Protein AF-A0AA39C7Q4-F1 (afdb_monomer_lite)

Structure (mmCIF, N/CA/C/O backbone):
data_AF-A0AA39C7Q4-F1
#
_entry.id   AF-A0AA39C7Q4-F1
#
loop_
_atom_site.group_PDB
_atom_site.id
_atom_site.type_symbol
_atom_site.label_atom_id
_atom_site.label_alt_id
_atom_site.label_comp_id
_atom_site.label_asym_id
_atom_site.label_entity_id
_atom_site.label_seq_id
_atom_site.pdbx_PDB_ins_code
_atom_site.Cartn_x
_atom_site.Cartn_y
_atom_site.Cartn_z
_atom_site.occupancy
_atom_site.B_iso_or_equiv
_atom_site.auth_seq_id
_atom_site.auth_comp_id
_atom_site.auth_asym_id
_atom_site.auth_atom_id
_atom_site.pdbx_PDB_model_num
ATOM 1 N N . MET A 1 1 ? 38.745 -24.225 -72.245 1.00 50.25 1 MET A N 1
ATOM 2 C CA . MET A 1 1 ? 39.806 -23.521 -71.487 1.00 50.25 1 MET A CA 1
ATOM 3 C C . MET A 1 1 ? 39.262 -23.069 -70.136 1.00 50.25 1 MET A C 1
ATOM 5 O O . MET A 1 1 ? 38.230 -22.407 -70.102 1.00 50.25 1 MET A O 1
ATOM 9 N N . ALA A 1 2 ? 39.894 -23.456 -69.025 1.00 52.62 2 ALA A N 1
ATOM 10 C CA . ALA A 1 2 ? 39.454 -23.055 -67.688 1.00 52.62 2 ALA A CA 1
ATOM 11 C C . ALA A 1 2 ? 39.755 -21.562 -67.454 1.00 52.62 2 ALA A C 1
ATOM 13 O O . ALA A 1 2 ? 40.906 -21.141 -67.541 1.00 52.62 2 ALA A O 1
ATOM 14 N N . LYS A 1 3 ? 38.722 -20.755 -67.169 1.00 58.75 3 LYS A N 1
ATOM 15 C CA . LYS A 1 3 ? 38.875 -19.323 -66.862 1.00 58.75 3 LYS A CA 1
ATOM 16 C C . LYS A 1 3 ? 39.729 -19.159 -65.600 1.00 58.75 3 LYS A C 1
ATOM 18 O O . LYS A 1 3 ? 39.302 -19.524 -64.503 1.00 58.75 3 LYS A O 1
ATOM 23 N N . THR A 1 4 ? 40.922 -18.594 -65.747 1.00 59.88 4 THR A N 1
ATOM 24 C CA . THR A 1 4 ? 41.801 -18.225 -64.635 1.00 59.88 4 THR A CA 1
ATOM 25 C C . THR A 1 4 ? 41.112 -17.155 -63.781 1.00 59.88 4 THR A C 1
ATOM 27 O O . THR A 1 4 ? 40.802 -16.055 -64.238 1.00 59.88 4 THR A O 1
ATOM 30 N N . LYS A 1 5 ? 40.796 -17.483 -62.521 1.00 66.25 5 LYS A N 1
ATOM 31 C CA . LYS A 1 5 ? 40.152 -16.538 -61.594 1.00 66.25 5 LYS A CA 1
ATOM 32 C C . LYS A 1 5 ? 41.119 -15.387 -61.289 1.00 66.25 5 LYS A C 1
ATOM 34 O O . LYS A 1 5 ? 42.210 -15.632 -60.774 1.00 66.25 5 LYS A O 1
ATOM 39 N N . LYS A 1 6 ? 40.705 -14.138 -61.551 1.00 70.69 6 LYS A N 1
ATOM 40 C CA . LYS A 1 6 ? 41.432 -12.933 -61.107 1.00 70.69 6 LYS A CA 1
ATOM 41 C C . LYS A 1 6 ? 41.674 -13.011 -59.594 1.00 70.69 6 LYS A C 1
ATOM 43 O O . LYS A 1 6 ? 40.743 -13.258 -58.824 1.00 70.69 6 LYS A O 1
ATOM 48 N N . LYS A 1 7 ? 42.926 -12.814 -59.164 1.00 72.88 7 LYS A N 1
ATOM 49 C CA . LYS A 1 7 ? 43.284 -12.749 -57.740 1.00 72.88 7 LYS A CA 1
ATOM 50 C C . LYS A 1 7 ? 42.641 -11.494 -57.141 1.00 72.88 7 LYS A C 1
ATOM 52 O O . LYS A 1 7 ? 43.017 -10.388 -57.501 1.00 72.88 7 LYS A O 1
ATOM 57 N N . GLN A 1 8 ? 41.667 -11.680 -56.250 1.00 71.25 8 GLN A N 1
ATOM 58 C CA . GLN A 1 8 ? 41.000 -10.576 -55.553 1.00 71.25 8 GLN A CA 1
ATOM 59 C C . GLN A 1 8 ? 41.987 -9.816 -54.672 1.00 71.25 8 GLN A C 1
ATOM 61 O O . GLN A 1 8 ? 42.780 -10.442 -53.944 1.00 71.25 8 GLN A O 1
ATOM 66 N N . THR A 1 9 ? 41.873 -8.490 -54.681 1.00 81.81 9 THR A N 1
ATOM 67 C CA . THR A 1 9 ? 42.642 -7.623 -53.788 1.00 81.81 9 THR A CA 1
ATOM 68 C C . THR A 1 9 ? 42.274 -7.910 -52.326 1.00 81.81 9 THR A C 1
ATOM 70 O O . T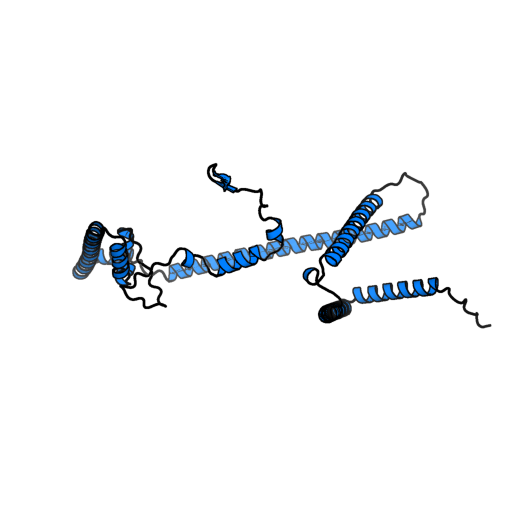HR A 1 9 ? 41.245 -8.523 -52.007 1.00 81.81 9 THR A O 1
ATOM 73 N N . ARG A 1 10 ? 43.154 -7.533 -51.392 1.00 81.50 10 ARG A N 1
ATOM 74 C CA . ARG A 1 10 ? 42.936 -7.773 -49.955 1.00 81.50 10 ARG A CA 1
ATOM 75 C C . ARG A 1 10 ? 41.651 -7.096 -49.467 1.00 81.50 10 ARG A C 1
ATOM 77 O O . ARG A 1 10 ? 40.926 -7.692 -48.671 1.00 81.50 10 ARG A O 1
ATOM 84 N N . GLU A 1 11 ? 41.373 -5.893 -49.961 1.00 83.62 11 GLU A N 1
ATOM 85 C CA . GLU A 1 11 ? 40.210 -5.089 -49.581 1.00 83.62 11 GLU A CA 1
ATOM 86 C C . GLU A 1 11 ? 38.899 -5.672 -50.104 1.00 83.62 11 GLU A C 1
ATOM 88 O O . GLU A 1 11 ? 37.974 -5.864 -49.318 1.00 83.62 11 GLU A O 1
ATOM 93 N N . GLU A 1 12 ? 38.842 -6.089 -51.371 1.00 82.38 12 GLU A N 1
ATOM 94 C CA . GLU A 1 12 ? 37.665 -6.760 -51.946 1.00 82.38 12 GLU A CA 1
ATOM 95 C C . GLU A 1 12 ? 37.312 -8.046 -51.191 1.00 82.38 12 GLU A C 1
ATOM 97 O O . GLU A 1 12 ? 36.147 -8.352 -50.928 1.00 82.38 12 GLU A O 1
ATOM 102 N N . ARG A 1 13 ? 38.333 -8.807 -50.785 1.00 82.00 13 ARG A N 1
ATOM 103 C CA . ARG A 1 13 ? 38.146 -10.029 -49.996 1.00 82.00 13 ARG A CA 1
ATOM 104 C C . ARG A 1 13 ? 37.617 -9.730 -48.592 1.00 82.00 13 ARG A C 1
ATOM 106 O O . ARG A 1 13 ? 36.826 -10.508 -48.056 1.00 82.00 13 ARG A O 1
ATOM 113 N N . LEU A 1 14 ? 38.066 -8.628 -47.990 1.00 81.25 14 LEU A N 1
ATOM 114 C CA . LEU A 1 14 ? 37.592 -8.141 -46.694 1.00 81.25 14 LEU A CA 1
ATOM 115 C C . LEU A 1 14 ? 36.151 -7.626 -46.777 1.00 81.25 14 LEU A C 1
ATOM 117 O O . LEU A 1 14 ? 35.368 -7.921 -45.876 1.00 81.25 14 LEU A O 1
ATOM 121 N N . GLU A 1 15 ? 35.787 -6.905 -47.838 1.00 81.94 15 GLU A N 1
ATOM 122 C CA . GLU A 1 15 ? 34.419 -6.417 -48.048 1.00 81.94 15 GLU A CA 1
ATOM 123 C C . GLU A 1 15 ? 33.451 -7.584 -48.244 1.00 81.94 15 GLU A C 1
ATOM 125 O O . GLU A 1 15 ? 32.467 -7.700 -47.516 1.00 81.94 15 GLU A O 1
ATOM 130 N N . LYS A 1 16 ? 33.810 -8.551 -49.096 1.00 81.81 16 LYS A N 1
ATOM 131 C CA . LYS A 1 16 ? 33.002 -9.758 -49.315 1.00 81.81 16 LYS A CA 1
ATOM 132 C C . LYS A 1 16 ? 32.790 -10.569 -48.031 1.00 81.81 16 LYS A C 1
ATOM 134 O O . LYS A 1 16 ? 31.711 -11.119 -47.810 1.00 81.81 16 LYS A O 1
ATOM 139 N N . LYS A 1 17 ? 33.800 -10.633 -47.150 1.00 86.25 17 LYS A N 1
ATOM 140 C CA . LYS A 1 17 ? 33.652 -11.233 -45.811 1.00 86.25 17 LYS A CA 1
ATOM 141 C C . LYS A 1 17 ? 32.688 -10.436 -44.928 1.00 86.25 17 LYS A C 1
ATOM 143 O O . LYS A 1 17 ? 31.839 -11.051 -44.285 1.00 86.25 17 LYS A O 1
ATOM 148 N N . ARG A 1 18 ? 32.790 -9.101 -44.911 1.00 87.06 18 ARG A N 1
ATOM 149 C CA . ARG A 1 18 ? 31.893 -8.220 -44.141 1.00 87.06 18 ARG A CA 1
ATOM 150 C C . ARG A 1 18 ? 30.443 -8.349 -44.604 1.00 87.06 18 ARG A C 1
ATOM 152 O O . ARG A 1 18 ? 29.551 -8.461 -43.769 1.00 87.06 18 ARG A O 1
ATOM 159 N N . GLU A 1 19 ? 30.196 -8.384 -45.907 1.00 84.00 19 GLU A N 1
ATOM 160 C CA . GLU A 1 19 ? 28.855 -8.562 -46.476 1.00 84.00 19 GLU A CA 1
ATOM 161 C C . GLU A 1 19 ? 28.256 -9.931 -46.136 1.00 84.00 19 GLU A C 1
ATOM 163 O O . GLU A 1 19 ? 27.124 -10.011 -45.651 1.00 84.00 19 GLU A O 1
ATOM 168 N N . ALA A 1 20 ? 29.031 -11.008 -46.301 1.00 83.94 20 ALA A N 1
ATOM 169 C CA . ALA A 1 20 ? 28.600 -12.356 -45.933 1.00 83.94 20 ALA A CA 1
ATOM 170 C C . ALA A 1 20 ? 28.272 -12.470 -44.432 1.00 83.94 20 ALA A C 1
ATOM 172 O O . ALA A 1 20 ? 27.304 -13.134 -44.045 1.00 83.94 20 ALA A O 1
ATOM 173 N N . GLU A 1 21 ? 29.046 -11.793 -43.580 1.00 83.56 21 GLU A N 1
ATOM 174 C CA . GLU A 1 21 ? 28.794 -11.718 -42.143 1.00 83.56 21 GLU A CA 1
ATOM 175 C C . GLU A 1 21 ? 27.516 -10.926 -41.824 1.00 83.56 21 GLU A C 1
ATOM 177 O O . GLU A 1 21 ? 26.688 -11.414 -41.050 1.00 83.56 21 GLU A O 1
ATOM 182 N N . ARG A 1 22 ? 27.281 -9.772 -42.470 1.00 85.94 22 ARG A N 1
ATOM 183 C CA . ARG A 1 22 ? 26.024 -9.007 -42.327 1.00 85.94 22 ARG A CA 1
ATOM 184 C C . ARG A 1 22 ? 24.805 -9.859 -42.689 1.00 85.94 22 ARG A C 1
ATOM 186 O O . ARG A 1 22 ? 23.861 -9.933 -41.904 1.00 85.94 22 ARG A O 1
ATOM 193 N N . LEU A 1 23 ? 24.857 -10.570 -43.817 1.00 85.19 23 LEU A N 1
ATOM 194 C CA . LEU A 1 23 ? 23.799 -11.488 -44.263 1.00 85.19 23 LEU A CA 1
ATOM 195 C C . LEU A 1 23 ? 23.584 -12.653 -43.285 1.00 85.19 23 LEU A C 1
ATOM 197 O O . LEU A 1 23 ? 22.453 -13.078 -43.042 1.00 85.19 23 LEU A O 1
ATOM 201 N N . ARG A 1 24 ? 24.656 -13.191 -42.691 1.00 89.44 24 ARG A N 1
ATOM 202 C CA . ARG A 1 24 ? 24.562 -14.221 -41.644 1.00 89.44 24 ARG A CA 1
ATOM 203 C C . ARG A 1 24 ? 23.853 -13.688 -40.396 1.00 89.44 24 ARG A C 1
ATOM 205 O O . ARG A 1 24 ? 22.953 -14.356 -39.891 1.00 89.44 24 ARG A O 1
ATOM 212 N N . TYR A 1 25 ? 24.221 -12.501 -39.916 1.00 79.38 25 TYR A N 1
ATOM 213 C CA . TYR A 1 25 ? 23.571 -11.877 -38.759 1.00 79.38 25 TYR A CA 1
ATOM 214 C C . TYR A 1 25 ? 22.105 -11.533 -39.027 1.00 79.38 25 TYR A C 1
ATOM 216 O O . TYR A 1 25 ? 21.264 -11.745 -38.155 1.00 79.38 25 TYR A O 1
ATOM 224 N N . GLN A 1 26 ? 21.776 -11.066 -40.233 1.00 84.56 26 GLN A N 1
ATOM 225 C CA . GLN A 1 26 ? 20.395 -10.794 -40.628 1.00 84.56 26 GLN A CA 1
ATOM 226 C C . GLN A 1 26 ? 19.541 -12.069 -40.582 1.00 84.56 26 GLN A C 1
ATOM 228 O O . GLN A 1 26 ? 18.477 -12.058 -39.969 1.00 84.56 26 GLN A O 1
ATOM 233 N N . ARG A 1 27 ? 20.050 -13.192 -41.115 1.00 86.94 27 ARG A N 1
ATOM 234 C CA . ARG A 1 27 ? 19.382 -14.504 -41.034 1.00 86.94 27 ARG A CA 1
ATOM 235 C C . ARG A 1 27 ? 19.138 -14.958 -39.592 1.00 86.94 27 ARG A C 1
ATOM 237 O O . ARG A 1 27 ? 18.055 -15.442 -39.288 1.00 86.94 27 ARG A O 1
ATOM 244 N N . ILE A 1 28 ? 20.112 -14.769 -38.699 1.00 83.62 28 ILE A N 1
ATOM 245 C CA . ILE A 1 28 ? 19.969 -15.107 -37.271 1.00 83.62 28 ILE A CA 1
ATOM 246 C C . ILE A 1 28 ? 18.945 -14.196 -36.582 1.00 83.62 28 ILE A C 1
ATOM 248 O O . ILE A 1 28 ? 18.185 -14.661 -35.744 1.00 83.62 28 ILE A O 1
ATOM 252 N N . LYS A 1 29 ? 18.895 -12.907 -36.935 1.00 81.81 29 LYS A N 1
ATOM 253 C CA . LYS A 1 29 ? 17.969 -11.935 -36.336 1.00 81.81 29 LYS A CA 1
ATOM 254 C C . LYS A 1 29 ? 16.508 -12.182 -36.732 1.00 81.81 29 LYS A C 1
ATOM 256 O O . LYS A 1 29 ? 15.619 -11.874 -35.941 1.00 81.81 29 LYS A O 1
ATOM 261 N N . CYS A 1 30 ? 16.274 -12.708 -37.934 1.00 84.62 30 CYS A N 1
ATOM 262 C CA . CYS A 1 30 ? 14.944 -13.063 -38.432 1.00 84.62 30 CYS A CA 1
ATOM 263 C C . CYS A 1 30 ? 14.371 -14.339 -37.785 1.00 84.62 30 CYS A C 1
ATOM 265 O O . CYS A 1 30 ? 13.154 -14.487 -37.746 1.00 84.62 30 CYS A O 1
ATOM 267 N N . ASP A 1 31 ? 15.220 -15.228 -37.259 1.00 88.75 31 ASP A N 1
ATOM 268 C CA . ASP A 1 31 ? 14.821 -16.459 -36.567 1.00 88.75 31 ASP A CA 1
ATOM 269 C C . ASP A 1 31 ? 14.777 -16.218 -35.038 1.00 88.75 31 ASP A C 1
ATOM 271 O O . ASP A 1 31 ? 15.827 -16.005 -34.418 1.00 88.75 31 ASP A O 1
ATOM 275 N N . PRO A 1 32 ? 13.589 -16.214 -34.399 1.00 85.62 32 PRO A N 1
ATOM 276 C CA . PRO A 1 32 ? 13.453 -15.837 -32.993 1.00 85.62 32 PRO A CA 1
ATOM 277 C C . PRO A 1 32 ? 14.235 -16.756 -32.043 1.00 85.62 32 PRO A C 1
ATOM 279 O O . PRO A 1 32 ? 14.853 -16.250 -31.106 1.00 85.62 32 PRO A O 1
ATOM 282 N N . GLY A 1 33 ? 14.294 -18.065 -32.317 1.00 90.19 33 GLY A N 1
ATOM 283 C CA . GLY A 1 33 ? 15.004 -19.022 -31.462 1.00 90.19 33 GLY A CA 1
ATOM 284 C C . GLY A 1 33 ? 16.523 -18.859 -31.541 1.00 90.19 33 GLY A C 1
ATOM 285 O O . GLY A 1 33 ? 17.214 -18.810 -30.523 1.00 90.19 33 GLY A O 1
ATOM 286 N N . LYS A 1 34 ? 17.069 -18.687 -32.751 1.00 87.25 34 LYS A N 1
ATOM 287 C CA . LYS A 1 34 ? 18.518 -18.466 -32.929 1.00 87.25 34 LYS A CA 1
ATOM 288 C C . LYS A 1 34 ? 18.975 -17.109 -32.393 1.00 87.25 34 LYS A C 1
ATOM 290 O O . LYS A 1 34 ? 20.103 -16.991 -31.913 1.00 87.25 34 LYS A O 1
ATOM 295 N N . ASN A 1 35 ? 18.120 -16.091 -32.457 1.00 86.06 35 ASN A N 1
ATOM 296 C CA . ASN A 1 35 ? 18.393 -14.774 -31.888 1.00 86.06 35 ASN A CA 1
ATOM 297 C C . ASN A 1 35 ? 18.483 -14.823 -30.353 1.00 86.06 35 ASN A C 1
ATOM 299 O O . ASN A 1 35 ? 19.373 -14.211 -29.764 1.00 86.06 35 ASN A O 1
ATOM 303 N N . GLU A 1 36 ? 17.595 -15.573 -29.701 1.00 88.75 36 GLU A N 1
ATOM 304 C CA . GLU A 1 36 ? 17.621 -15.749 -28.246 1.00 88.75 36 GLU A CA 1
ATOM 305 C C . GLU A 1 36 ? 18.891 -16.476 -27.784 1.00 88.75 36 GLU A C 1
ATOM 307 O O . GLU A 1 36 ? 19.627 -15.949 -26.947 1.00 88.75 36 GLU A O 1
ATOM 312 N N . GLN A 1 37 ? 19.252 -17.579 -28.448 1.00 91.19 37 GLN A N 1
ATOM 313 C CA . GLN A 1 37 ? 20.508 -18.294 -28.188 1.00 91.19 37 GLN A CA 1
ATOM 314 C C . GLN A 1 37 ? 21.752 -17.413 -28.390 1.00 91.19 37 GLN A C 1
ATOM 316 O O . GLN A 1 37 ? 22.739 -17.533 -27.661 1.00 91.19 37 GLN A O 1
ATOM 321 N N . LEU A 1 38 ? 21.741 -16.521 -29.387 1.00 89.44 38 LEU A N 1
ATOM 322 C CA . LEU A 1 38 ? 22.836 -15.576 -29.608 1.00 89.44 38 LEU A CA 1
ATOM 323 C C . LEU A 1 38 ? 22.949 -14.579 -28.446 1.00 89.44 38 LEU A C 1
ATOM 325 O O . LEU A 1 38 ? 24.051 -14.357 -27.943 1.00 89.44 38 LEU A O 1
ATOM 329 N N . LYS A 1 39 ? 21.822 -14.023 -27.985 1.00 89.88 39 LYS A N 1
ATOM 330 C CA . LYS A 1 39 ? 21.790 -13.098 -26.842 1.00 89.88 39 LYS A CA 1
ATOM 331 C C . LYS A 1 39 ? 22.294 -13.757 -25.563 1.00 89.88 39 LYS A C 1
ATOM 333 O O . LYS A 1 39 ? 23.040 -13.130 -24.815 1.00 89.88 39 LYS A O 1
ATOM 338 N N . GLU A 1 40 ? 21.916 -15.005 -25.307 1.00 91.62 40 GLU A N 1
ATOM 339 C CA . GLU A 1 40 ? 22.404 -15.765 -24.151 1.00 91.62 40 GLU A CA 1
ATOM 340 C C . GLU A 1 40 ? 23.916 -15.994 -24.218 1.00 91.62 40 GLU A C 1
ATOM 342 O O . GLU A 1 40 ? 24.630 -15.716 -23.251 1.00 91.62 40 GLU A O 1
ATOM 347 N N . LYS A 1 41 ? 24.434 -16.403 -25.384 1.00 93.00 41 LYS A N 1
ATOM 348 C CA . LYS A 1 41 ? 25.880 -16.561 -25.604 1.00 93.00 41 LYS A CA 1
ATOM 349 C C . LYS A 1 41 ? 26.641 -15.251 -25.400 1.00 93.00 41 LYS A C 1
ATOM 351 O O . LYS A 1 41 ? 27.726 -15.257 -24.816 1.00 93.00 41 LYS A O 1
ATOM 356 N N . GLU A 1 42 ? 26.095 -14.126 -25.854 1.00 90.56 42 GLU A N 1
ATOM 357 C CA . GLU A 1 42 ? 26.702 -12.808 -25.651 1.00 90.56 42 GLU A CA 1
ATOM 358 C C . GLU A 1 42 ? 26.682 -12.370 -24.185 1.00 90.56 42 GLU A C 1
ATOM 360 O O . GLU A 1 42 ? 27.711 -11.902 -23.689 1.00 90.56 42 GLU A O 1
ATOM 365 N N . LYS A 1 43 ? 25.567 -12.580 -23.472 1.00 91.50 43 LYS A N 1
ATOM 366 C CA . LYS A 1 43 ? 25.474 -12.330 -22.024 1.00 91.50 43 LYS A CA 1
ATOM 367 C C . LYS A 1 43 ? 26.522 -13.135 -21.259 1.00 91.50 43 LYS A C 1
ATOM 369 O O . LYS A 1 43 ? 27.280 -12.558 -20.482 1.00 91.50 43 LYS A O 1
ATOM 374 N N . LEU A 1 44 ? 26.635 -14.433 -21.542 1.00 93.31 44 LEU A N 1
ATOM 375 C CA . LEU A 1 44 ? 27.614 -15.307 -20.896 1.00 93.31 44 LEU A CA 1
ATOM 376 C C . LEU A 1 44 ? 29.054 -14.873 -21.205 1.00 93.31 44 LEU A C 1
ATOM 378 O O . LEU A 1 44 ? 29.911 -14.846 -20.325 1.00 93.31 44 LEU A O 1
ATOM 382 N N . LYS A 1 45 ? 29.333 -14.466 -22.450 1.00 93.25 45 LYS A N 1
ATOM 383 C CA . LYS A 1 45 ? 30.644 -13.932 -22.847 1.00 93.25 45 LYS A CA 1
ATOM 384 C C . LYS A 1 45 ? 30.976 -12.625 -22.126 1.00 93.25 45 LYS A C 1
ATOM 386 O O . LYS A 1 45 ? 32.132 -12.419 -21.757 1.00 93.25 45 LYS A O 1
ATOM 391 N N . TYR A 1 46 ? 29.998 -11.738 -21.951 1.00 89.00 46 TYR A N 1
ATOM 392 C CA . TYR A 1 46 ? 30.165 -10.498 -21.194 1.00 89.00 46 TYR A CA 1
ATOM 393 C C . TYR A 1 46 ? 30.463 -10.791 -19.722 1.00 89.00 46 TYR A C 1
ATOM 395 O O . TYR A 1 46 ? 31.416 -10.242 -19.175 1.00 89.00 46 TYR A O 1
ATOM 403 N N . GLN A 1 47 ? 29.714 -11.713 -19.120 1.00 89.69 47 GLN A N 1
ATOM 404 C CA . GLN A 1 47 ? 29.896 -12.125 -17.733 1.00 89.69 47 GLN A CA 1
ATOM 405 C C . GLN A 1 47 ? 31.286 -12.728 -17.492 1.00 89.69 47 GLN A C 1
ATOM 407 O O . GLN A 1 47 ? 32.014 -12.217 -16.648 1.00 89.69 47 GLN A O 1
ATOM 412 N N . ARG A 1 48 ? 31.739 -13.654 -18.349 1.00 93.06 48 ARG A N 1
ATOM 413 C CA . ARG A 1 48 ? 33.116 -14.185 -18.308 1.00 93.06 48 ARG A CA 1
ATOM 414 C C . ARG A 1 48 ? 34.183 -13.096 -18.431 1.00 93.06 48 ARG A C 1
ATOM 416 O O . ARG A 1 48 ? 35.226 -13.166 -17.798 1.00 93.06 48 ARG A O 1
ATOM 423 N N . LYS A 1 49 ? 33.968 -12.073 -19.268 1.00 90.06 49 LYS A N 1
ATOM 424 C CA . LYS A 1 49 ? 34.923 -10.955 -19.403 1.00 90.06 49 LYS A CA 1
ATOM 425 C C . LYS A 1 49 ? 34.953 -10.051 -18.171 1.0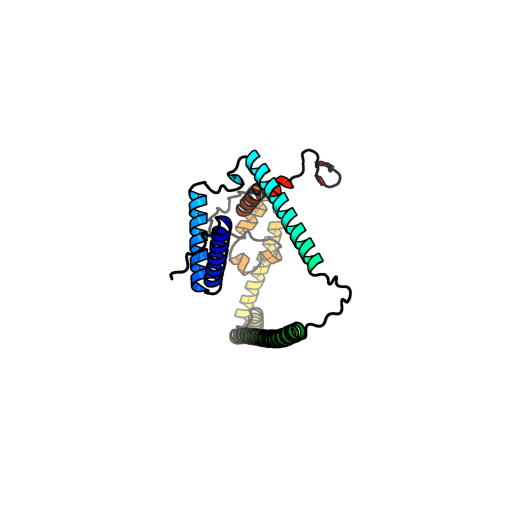0 90.06 49 LYS A C 1
ATOM 427 O O . LYS A 1 49 ? 36.007 -9.480 -17.896 1.00 90.06 49 LYS A O 1
ATOM 432 N N . LYS A 1 50 ? 33.816 -9.901 -17.490 1.00 88.44 50 LYS A N 1
ATOM 433 C CA . LYS A 1 50 ? 33.697 -9.159 -16.234 1.00 88.44 50 LYS A CA 1
ATOM 434 C C . LYS A 1 50 ? 34.394 -9.914 -15.099 1.00 88.44 50 LYS A C 1
ATOM 436 O O . LYS A 1 50 ? 35.216 -9.323 -14.414 1.00 88.44 50 LYS A O 1
ATOM 441 N N . GLU A 1 51 ? 34.142 -11.217 -14.979 1.00 87.56 51 GLU A N 1
ATOM 442 C CA . GLU A 1 51 ? 34.800 -12.114 -14.013 1.00 87.56 51 GLU A CA 1
ATOM 443 C C . GLU A 1 51 ? 36.318 -12.158 -14.226 1.00 87.56 51 GLU A C 1
ATOM 445 O O . GLU A 1 51 ? 37.082 -12.003 -13.283 1.00 87.56 51 GLU A O 1
ATOM 450 N N . ASN A 1 52 ? 36.769 -12.240 -15.482 1.00 89.88 52 ASN A N 1
ATOM 451 C CA . ASN A 1 52 ? 38.193 -12.224 -15.833 1.00 89.88 52 ASN A CA 1
ATOM 452 C C . ASN A 1 52 ? 38.845 -10.823 -15.748 1.00 89.88 52 ASN A C 1
ATOM 454 O O . ASN A 1 52 ? 39.956 -10.646 -16.246 1.00 89.88 52 ASN A O 1
ATOM 458 N N . GLY A 1 53 ? 38.146 -9.794 -15.248 1.00 80.88 53 GLY A N 1
ATOM 459 C CA . GLY A 1 53 ? 38.678 -8.432 -15.073 1.00 80.88 53 GLY A CA 1
ATOM 460 C C . GLY A 1 53 ? 39.003 -7.662 -16.363 1.00 80.88 53 GLY A C 1
ATOM 461 O O . GLY A 1 53 ? 39.519 -6.546 -16.309 1.00 80.88 53 GLY A O 1
ATOM 462 N N . ARG A 1 54 ? 38.684 -8.214 -17.545 1.00 83.50 54 ARG A N 1
ATOM 463 C CA . ARG A 1 54 ? 38.886 -7.546 -18.848 1.00 83.50 54 ARG A CA 1
ATOM 464 C C . ARG A 1 54 ? 37.886 -6.415 -19.087 1.00 83.50 54 ARG A C 1
ATOM 466 O O . ARG A 1 54 ? 38.132 -5.546 -19.920 1.00 83.50 54 ARG A O 1
ATOM 473 N N . ILE A 1 55 ? 36.742 -6.456 -18.406 1.00 83.94 55 ILE A N 1
ATOM 474 C CA . ILE A 1 55 ? 35.756 -5.375 -18.354 1.00 83.94 55 ILE A CA 1
ATOM 475 C C . ILE A 1 55 ? 35.644 -4.952 -16.893 1.00 83.94 55 ILE A C 1
ATOM 477 O O . ILE A 1 55 ? 35.050 -5.668 -16.091 1.00 83.94 55 ILE A O 1
ATOM 481 N N . LYS A 1 56 ? 36.214 -3.792 -16.567 1.00 84.62 56 LYS A N 1
ATOM 482 C CA . LYS A 1 56 ? 36.100 -3.172 -15.244 1.00 84.62 56 LYS A CA 1
ATOM 483 C C . LYS A 1 56 ? 34.804 -2.370 -15.153 1.00 84.62 56 LYS A C 1
ATOM 485 O O . LYS A 1 56 ? 34.414 -1.721 -16.131 1.00 84.62 56 LYS A O 1
ATOM 490 N N . SER A 1 57 ? 34.141 -2.394 -13.996 1.00 84.19 57 SER A N 1
ATOM 491 C CA . SER A 1 57 ? 33.115 -1.392 -13.703 1.00 84.19 57 SER A CA 1
ATOM 492 C C . SER A 1 57 ? 33.774 -0.019 -13.591 1.00 84.19 57 SER A C 1
ATOM 494 O O . SER A 1 57 ? 34.959 0.074 -13.283 1.00 84.19 57 SER A O 1
ATOM 496 N N . ILE A 1 58 ? 33.023 1.065 -13.797 1.00 83.81 58 ILE A N 1
ATOM 497 C CA . ILE A 1 58 ? 33.578 2.418 -13.644 1.00 83.81 58 ILE A CA 1
ATOM 498 C C . ILE A 1 58 ? 34.119 2.674 -12.232 1.00 83.81 58 ILE A C 1
ATOM 500 O O . ILE A 1 58 ? 35.096 3.401 -12.092 1.00 83.81 58 ILE A O 1
ATOM 504 N N . ASN A 1 59 ? 33.537 2.014 -11.230 1.00 83.44 59 ASN A N 1
ATOM 505 C CA . ASN A 1 59 ? 33.962 2.090 -9.833 1.00 83.44 59 ASN A CA 1
ATOM 506 C C . ASN A 1 59 ? 35.278 1.341 -9.577 1.00 83.44 59 ASN A C 1
ATOM 508 O O . ASN A 1 59 ? 36.039 1.742 -8.708 1.00 83.44 59 ASN A O 1
ATOM 512 N N . ASP A 1 60 ? 35.574 0.308 -10.371 1.00 85.44 60 ASP A N 1
ATOM 513 C CA . ASP A 1 60 ? 36.797 -0.499 -10.245 1.00 85.44 60 ASP A CA 1
ATOM 514 C C . ASP A 1 60 ? 37.972 0.107 -11.040 1.00 85.44 60 ASP A C 1
ATOM 516 O O . ASP A 1 60 ? 39.069 -0.452 -11.094 1.00 85.44 60 ASP A O 1
ATOM 520 N N . MET A 1 61 ? 37.734 1.225 -11.734 1.00 90.00 61 MET A N 1
ATOM 521 C CA . MET A 1 61 ? 38.747 1.960 -12.488 1.00 90.00 61 MET A CA 1
ATOM 522 C C . MET A 1 61 ? 39.341 3.089 -11.651 1.00 90.00 61 MET A C 1
ATOM 524 O O . MET A 1 61 ? 38.639 3.762 -10.896 1.00 90.00 61 MET A O 1
ATOM 528 N N . THR A 1 62 ? 40.619 3.377 -11.884 1.00 93.38 62 THR A N 1
ATOM 529 C CA . THR A 1 62 ? 41.296 4.548 -11.308 1.00 93.38 62 THR A CA 1
ATOM 530 C C . THR A 1 62 ? 40.667 5.855 -11.802 1.00 93.38 62 THR A C 1
ATOM 532 O O . THR A 1 62 ? 40.120 5.921 -12.904 1.00 93.38 62 THR A O 1
ATOM 535 N N . GLU A 1 63 ? 40.795 6.950 -11.048 1.00 91.94 63 GLU A N 1
ATOM 536 C CA . GLU A 1 63 ? 40.233 8.249 -11.454 1.00 91.94 63 GLU A CA 1
ATOM 537 C C . GLU A 1 63 ? 40.698 8.714 -12.842 1.00 91.94 63 GLU A C 1
ATOM 539 O O . GLU A 1 63 ? 39.937 9.325 -13.599 1.00 91.94 63 GLU A O 1
ATOM 544 N N . ARG A 1 64 ? 41.952 8.418 -13.202 1.00 90.12 64 ARG A N 1
ATOM 545 C CA . ARG A 1 64 ? 42.524 8.776 -14.504 1.00 90.12 64 ARG A CA 1
ATOM 546 C C . ARG A 1 64 ? 41.834 8.016 -15.638 1.00 90.12 64 ARG A C 1
ATOM 548 O O . ARG A 1 64 ? 41.453 8.634 -16.631 1.00 90.12 64 ARG A O 1
ATOM 555 N N . GLU A 1 65 ? 41.601 6.717 -15.464 1.00 90.19 65 GLU A N 1
ATOM 556 C CA . GLU A 1 65 ? 40.826 5.882 -16.394 1.00 90.19 65 GLU A CA 1
ATOM 557 C C . GLU A 1 65 ? 39.350 6.311 -16.442 1.00 90.19 65 GLU A C 1
ATOM 559 O O . GLU A 1 65 ? 38.749 6.409 -17.511 1.00 90.19 65 GLU A O 1
ATOM 564 N N . GLN A 1 66 ? 38.752 6.664 -15.303 1.00 93.50 66 GLN A N 1
ATOM 565 C CA . GLN A 1 66 ? 37.391 7.194 -15.285 1.00 93.50 66 GLN A CA 1
ATOM 566 C C . GLN A 1 66 ? 37.281 8.491 -16.098 1.00 93.50 66 GLN A C 1
ATOM 568 O O . GLN A 1 66 ? 36.313 8.677 -16.838 1.00 93.50 66 GLN A O 1
ATOM 573 N N . ARG A 1 67 ? 38.264 9.397 -16.006 1.00 92.56 67 ARG A N 1
ATOM 574 C CA . ARG A 1 67 ? 38.288 10.633 -16.809 1.00 92.56 67 ARG A CA 1
ATOM 575 C C . ARG A 1 67 ? 38.375 10.334 -18.306 1.00 92.56 67 ARG A C 1
ATOM 577 O O . ARG A 1 67 ? 37.629 10.950 -19.071 1.00 92.56 67 ARG A O 1
ATOM 584 N N . THR A 1 68 ? 39.219 9.389 -18.732 1.00 93.62 68 THR A N 1
ATOM 585 C CA . THR A 1 68 ? 39.333 9.018 -20.156 1.00 93.62 68 THR A CA 1
ATOM 586 C C . THR A 1 68 ? 38.039 8.395 -20.678 1.00 93.62 68 THR A C 1
ATOM 588 O O . THR A 1 68 ? 37.544 8.814 -21.726 1.00 93.62 68 THR A O 1
ATOM 591 N N . ILE A 1 69 ? 37.414 7.491 -19.917 1.00 92.25 69 ILE A N 1
ATOM 592 C CA . ILE A 1 69 ? 36.122 6.893 -20.280 1.00 92.25 69 ILE A CA 1
ATOM 593 C C . ILE A 1 69 ? 35.019 7.953 -20.363 1.00 92.25 69 ILE A C 1
ATOM 595 O O . ILE A 1 69 ? 34.287 8.001 -21.353 1.00 92.25 69 ILE A O 1
ATOM 599 N N . ARG A 1 70 ? 34.925 8.863 -19.384 1.00 93.50 70 ARG A N 1
ATOM 600 C CA . ARG A 1 70 ? 33.942 9.960 -19.418 1.00 93.50 70 ARG A CA 1
ATOM 601 C C . ARG A 1 70 ? 34.170 10.892 -20.612 1.00 93.50 70 ARG A C 1
ATOM 603 O O . ARG A 1 70 ? 33.193 11.374 -21.182 1.00 93.50 70 ARG A O 1
ATOM 610 N N . LYS A 1 71 ? 35.423 11.143 -21.015 1.00 96.31 71 LYS A N 1
ATOM 611 C CA . LYS A 1 71 ? 35.746 11.910 -22.232 1.00 96.31 71 LYS A CA 1
ATOM 612 C C . LYS A 1 71 ? 35.231 11.193 -23.485 1.00 96.31 71 LYS A C 1
ATOM 614 O O . LYS A 1 71 ? 34.501 11.798 -24.266 1.00 96.31 71 LYS A O 1
ATOM 619 N N . ILE A 1 72 ? 35.506 9.894 -23.613 1.00 93.81 72 ILE A N 1
ATOM 620 C CA . ILE A 1 72 ? 35.010 9.058 -24.719 1.00 93.81 72 ILE A CA 1
ATOM 621 C C . ILE A 1 72 ? 33.477 9.057 -24.766 1.00 93.81 72 ILE A C 1
ATOM 623 O O . ILE A 1 72 ? 32.892 9.147 -25.843 1.00 93.81 72 ILE A O 1
ATOM 627 N N . TRP A 1 73 ? 32.802 8.973 -23.616 1.00 94.81 73 TRP A N 1
ATOM 628 C CA . TRP A 1 73 ? 31.340 9.036 -23.559 1.00 94.81 73 TRP A CA 1
ATOM 629 C C . TRP A 1 73 ? 30.804 10.372 -24.059 1.00 94.81 73 TRP A C 1
ATOM 631 O O . TRP A 1 73 ? 29.904 10.375 -24.893 1.00 94.81 73 TRP A O 1
ATOM 641 N N . ARG A 1 74 ? 31.390 11.500 -23.636 1.00 96.19 7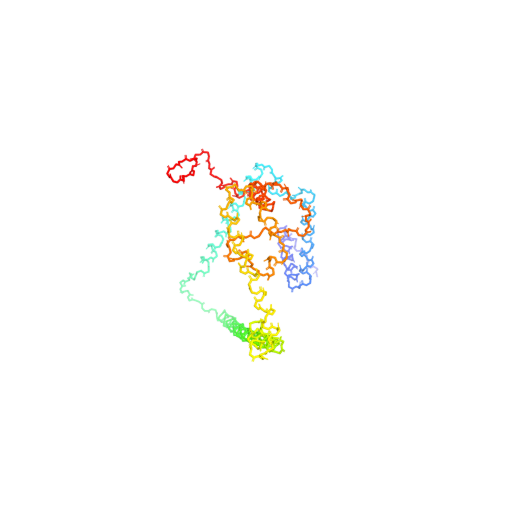4 ARG A N 1
ATOM 642 C CA . ARG A 1 74 ? 31.006 12.827 -24.149 1.00 96.19 74 ARG A CA 1
ATOM 643 C C . ARG A 1 74 ? 31.167 12.913 -25.666 1.00 96.19 74 ARG A C 1
ATOM 645 O O . ARG A 1 74 ? 30.260 13.394 -26.341 1.00 96.19 74 ARG A O 1
ATOM 652 N N . GLU A 1 75 ? 32.277 12.411 -26.206 1.00 96.38 75 GLU A N 1
ATOM 653 C CA . GLU A 1 75 ? 32.523 12.384 -27.653 1.00 96.38 75 GLU A CA 1
ATOM 654 C C . GLU A 1 75 ? 31.515 11.502 -28.400 1.00 96.38 75 GLU A C 1
ATOM 656 O O . GLU A 1 75 ? 30.963 11.928 -29.414 1.00 96.38 75 GLU A O 1
ATOM 661 N N . LYS A 1 76 ? 31.225 10.296 -27.896 1.00 94.00 76 LYS A N 1
ATOM 662 C CA . LYS A 1 76 ? 30.225 9.394 -28.492 1.00 94.00 76 LYS A CA 1
ATOM 663 C C . LYS A 1 76 ? 28.823 9.998 -28.463 1.00 94.00 76 LYS A C 1
ATOM 665 O O . LYS A 1 76 ? 28.129 9.950 -29.474 1.00 94.00 76 LYS A O 1
ATOM 670 N N . THR A 1 77 ? 28.427 10.604 -27.346 1.00 93.94 77 THR A N 1
ATOM 671 C CA . THR A 1 77 ? 27.135 11.289 -27.214 1.00 93.94 77 THR A CA 1
ATOM 672 C C . THR A 1 77 ? 27.037 12.472 -28.172 1.00 93.94 77 THR A C 1
ATOM 674 O O . THR A 1 77 ? 26.011 12.641 -28.829 1.00 93.94 77 THR A O 1
ATOM 677 N N . LYS A 1 78 ? 28.114 13.258 -28.314 1.00 95.50 78 LYS A N 1
ATOM 678 C CA . LYS A 1 78 ? 28.185 14.346 -29.297 1.00 95.50 78 LYS A CA 1
ATOM 679 C C . LYS A 1 78 ? 28.007 13.809 -30.720 1.00 95.50 78 LYS A C 1
ATOM 681 O O . LYS A 1 78 ? 27.089 14.247 -31.402 1.00 95.50 78 LYS A O 1
ATOM 686 N N . LYS A 1 79 ? 28.792 12.801 -31.120 1.00 94.50 79 LYS A N 1
ATOM 687 C CA . LYS A 1 79 ? 28.689 12.157 -32.444 1.00 94.50 79 LYS A CA 1
ATOM 688 C C . LYS A 1 79 ? 27.287 11.616 -32.725 1.00 94.50 79 LYS A C 1
ATOM 690 O O . LYS A 1 79 ? 26.779 11.789 -33.824 1.00 94.50 79 LYS A O 1
ATOM 695 N N . HIS A 1 80 ? 26.652 10.981 -31.740 1.00 90.81 80 HIS A N 1
ATOM 696 C CA . HIS A 1 80 ? 25.288 10.479 -31.886 1.00 90.81 80 HIS A CA 1
ATOM 697 C C . HIS A 1 80 ? 24.281 11.612 -32.116 1.00 90.81 80 HIS A C 1
ATOM 699 O O . HIS A 1 80 ? 23.474 11.538 -33.039 1.00 90.81 80 HIS A O 1
ATOM 705 N N . ARG A 1 81 ? 24.361 12.685 -31.322 1.00 90.44 81 ARG A N 1
ATOM 706 C CA . ARG A 1 81 ? 23.507 13.866 -31.489 1.00 90.44 81 ARG A CA 1
ATOM 707 C C . ARG A 1 81 ? 23.718 14.533 -32.848 1.00 90.44 81 ARG A C 1
ATOM 709 O O . ARG A 1 81 ? 22.746 14.924 -33.482 1.00 90.44 81 ARG A O 1
ATOM 716 N N . ASP A 1 82 ? 24.963 14.647 -33.295 1.00 91.25 82 ASP A N 1
ATOM 717 C CA . ASP A 1 82 ? 25.295 15.234 -34.594 1.00 91.25 82 ASP A CA 1
ATOM 718 C C . ASP A 1 82 ? 24.770 14.352 -35.741 1.00 91.25 82 ASP A C 1
ATOM 720 O O . ASP A 1 82 ? 24.186 14.863 -36.692 1.00 91.25 82 ASP A O 1
ATOM 724 N N . HIS A 1 83 ? 24.853 13.024 -35.610 1.00 89.69 83 HIS A N 1
ATOM 725 C CA . HIS A 1 83 ? 24.245 12.090 -36.560 1.00 89.69 83 HIS A CA 1
ATOM 726 C C . HIS A 1 83 ? 22.717 12.223 -36.627 1.00 89.69 83 HIS A C 1
ATOM 728 O O . HIS A 1 83 ? 22.158 12.231 -37.719 1.00 89.69 83 HIS A O 1
ATOM 734 N N . LEU A 1 84 ? 22.036 12.373 -35.484 1.00 87.69 84 LEU A N 1
ATOM 735 C CA . LEU A 1 84 ? 20.589 12.611 -35.453 1.00 87.69 84 LEU A CA 1
ATOM 736 C C . LEU A 1 84 ? 20.209 13.933 -36.132 1.00 87.69 84 LEU A C 1
ATOM 738 O O . LEU A 1 84 ? 19.229 13.970 -36.870 1.00 87.69 84 LEU A O 1
ATOM 742 N N . LYS A 1 85 ? 21.000 14.996 -35.933 1.00 85.12 85 LYS A N 1
ATOM 743 C CA . LYS A 1 85 ? 20.808 16.276 -36.632 1.00 85.12 85 LYS A CA 1
ATOM 744 C C . LYS A 1 85 ? 20.965 16.122 -38.145 1.00 85.12 85 LYS A C 1
ATOM 746 O O . LYS A 1 85 ? 20.121 16.603 -38.894 1.00 85.12 85 LYS A O 1
ATOM 751 N N . LEU A 1 86 ? 21.999 15.410 -38.595 1.00 82.94 86 LEU A N 1
ATOM 752 C CA . LEU A 1 86 ? 22.206 15.127 -40.018 1.00 82.94 86 LEU A CA 1
ATOM 753 C C . LEU A 1 86 ? 21.066 14.291 -40.605 1.00 82.94 86 LEU A C 1
ATOM 755 O O . LEU A 1 86 ? 20.596 14.608 -41.689 1.00 82.94 86 LEU A O 1
ATOM 759 N N . GLN A 1 87 ? 20.567 13.281 -39.885 1.00 80.12 87 GLN A N 1
ATOM 760 C CA . GLN A 1 87 ? 19.384 12.530 -40.314 1.00 80.12 87 GLN A CA 1
ATOM 761 C C . GLN A 1 87 ? 18.137 13.417 -40.395 1.00 80.12 87 GLN A C 1
ATOM 763 O O . GLN A 1 87 ? 17.386 13.305 -41.355 1.00 80.12 87 GLN A O 1
ATOM 768 N N . SER A 1 88 ? 17.904 14.314 -39.430 1.00 73.50 88 SER A N 1
ATOM 769 C CA . SER A 1 88 ? 16.757 15.231 -39.501 1.00 73.50 88 SER A CA 1
ATOM 770 C C . SER A 1 88 ? 16.853 16.215 -40.667 1.00 73.50 88 SER A C 1
ATOM 772 O O . SER A 1 88 ? 15.832 16.540 -41.258 1.00 73.50 88 SER A O 1
ATOM 774 N N . ILE A 1 89 ? 18.069 16.643 -41.024 1.00 71.81 89 ILE A N 1
ATOM 775 C CA . ILE A 1 89 ? 18.322 17.520 -42.175 1.00 71.81 89 ILE A CA 1
ATOM 776 C C . ILE A 1 89 ? 18.153 16.741 -43.487 1.00 71.81 89 ILE A C 1
ATOM 778 O O . ILE A 1 89 ? 17.485 17.224 -44.390 1.00 71.81 89 ILE A O 1
ATOM 782 N N . ALA A 1 90 ? 18.685 15.519 -43.580 1.00 67.56 90 ALA A N 1
ATOM 783 C CA . ALA A 1 90 ? 18.550 14.661 -44.761 1.00 67.56 90 ALA A CA 1
ATOM 784 C C . ALA A 1 90 ? 17.102 14.200 -45.014 1.00 67.56 90 ALA A C 1
ATOM 786 O O . ALA A 1 90 ? 16.721 13.971 -46.154 1.00 67.56 90 ALA A O 1
ATOM 787 N N . ASN A 1 91 ? 16.293 14.082 -43.958 1.00 63.47 91 ASN A N 1
ATOM 788 C CA . ASN A 1 91 ? 14.867 13.760 -44.051 1.00 63.47 91 ASN A CA 1
ATOM 789 C C . ASN A 1 91 ? 13.979 15.003 -44.264 1.00 63.47 91 ASN A C 1
ATOM 791 O O . ASN A 1 91 ? 12.758 14.867 -44.348 1.00 63.47 91 ASN A O 1
ATOM 795 N N . SER A 1 92 ? 14.561 16.206 -44.321 1.00 48.88 92 SER A N 1
ATOM 796 C CA . SER A 1 92 ? 13.862 17.419 -44.746 1.00 48.88 92 SER A CA 1
ATOM 797 C C . SER A 1 92 ? 13.843 17.445 -46.277 1.00 48.88 92 SER A C 1
ATOM 799 O O . SER A 1 92 ? 14.912 17.318 -46.876 1.00 48.88 92 SER A O 1
ATOM 801 N N . PRO A 1 93 ? 12.685 17.602 -46.941 1.00 53.06 93 PRO A N 1
ATOM 802 C CA . PRO A 1 93 ? 12.626 17.627 -48.397 1.00 53.06 93 PRO A CA 1
ATOM 803 C C . PRO A 1 93 ? 13.310 18.897 -48.926 1.00 53.06 93 PRO A C 1
ATOM 805 O O . PRO A 1 93 ? 12.701 19.957 -49.022 1.00 53.06 93 PRO A O 1
ATOM 808 N N . MET A 1 94 ? 14.601 18.800 -49.248 1.00 53.22 94 MET A N 1
ATOM 809 C CA . MET A 1 94 ? 15.287 19.735 -50.136 1.00 53.22 94 MET A CA 1
ATOM 810 C C . MET A 1 94 ? 15.337 19.105 -51.522 1.00 53.22 94 MET A C 1
ATOM 812 O O . MET A 1 94 ? 16.204 18.284 -51.818 1.00 53.22 94 MET A O 1
ATOM 816 N N . THR A 1 95 ? 14.401 19.476 -52.385 1.00 49.91 95 THR A N 1
ATOM 817 C CA . THR A 1 95 ? 14.542 19.238 -53.824 1.00 49.91 95 THR A CA 1
ATOM 818 C C . THR A 1 95 ? 13.856 20.384 -54.567 1.00 49.91 95 THR A C 1
ATOM 820 O O . THR A 1 95 ? 12.654 20.572 -54.377 1.00 49.91 95 THR A O 1
ATOM 823 N N . PRO A 1 96 ? 14.573 21.187 -55.381 1.00 54.81 96 PRO A N 1
ATOM 824 C CA . PRO A 1 96 ? 13.923 21.957 -56.434 1.00 54.81 96 PRO A CA 1
ATOM 825 C C . PRO A 1 96 ? 13.406 20.975 -57.505 1.00 54.81 96 PRO A C 1
ATOM 827 O O . PRO A 1 96 ? 13.967 19.884 -57.647 1.00 54.81 96 PRO A O 1
ATOM 830 N N . PRO A 1 97 ? 12.344 21.311 -58.254 1.00 44.09 97 PRO A N 1
ATOM 831 C CA . PRO A 1 97 ? 11.734 20.388 -59.199 1.00 44.09 97 PRO A CA 1
ATOM 832 C C . PRO A 1 97 ? 12.666 20.222 -60.402 1.00 44.09 97 PRO A C 1
ATOM 834 O O . PRO A 1 97 ? 12.696 21.066 -61.294 1.00 44.09 97 PRO A O 1
ATOM 837 N N . SER A 1 98 ? 13.456 19.150 -60.430 1.00 39.28 98 SER A N 1
ATOM 838 C CA . SER A 1 98 ? 14.180 18.759 -61.637 1.00 39.28 98 SER A CA 1
ATOM 839 C C . SER A 1 98 ? 13.375 17.682 -62.352 1.00 39.28 98 SER A C 1
ATOM 841 O O . SER A 1 98 ? 13.285 16.537 -61.916 1.00 39.28 98 SER A O 1
ATOM 843 N N . SER A 1 99 ? 12.722 18.123 -63.423 1.00 51.38 99 SER A N 1
ATOM 844 C CA . SER A 1 99 ? 12.072 17.309 -64.439 1.00 51.38 99 SER A CA 1
ATOM 845 C C . SER A 1 99 ? 13.087 16.350 -65.058 1.00 51.38 99 SER A C 1
ATOM 847 O O . SER A 1 99 ? 13.956 16.802 -65.793 1.00 51.38 99 SER A O 1
ATOM 849 N N . ASN A 1 100 ? 12.954 15.051 -64.785 1.00 44.41 100 ASN A N 1
ATOM 850 C CA . ASN A 1 100 ? 13.251 13.968 -65.724 1.00 44.41 100 ASN A CA 1
ATOM 851 C C . ASN A 1 100 ? 12.486 12.717 -65.265 1.00 44.41 100 ASN A C 1
ATOM 853 O O . ASN A 1 100 ? 12.759 12.140 -64.214 1.00 44.41 100 ASN A O 1
ATOM 857 N N . ASN A 1 101 ? 11.460 12.365 -66.039 1.00 49.16 101 ASN A N 1
ATOM 858 C CA . ASN A 1 101 ? 10.542 11.263 -65.778 1.00 49.16 101 ASN A CA 1
ATOM 859 C C . ASN A 1 101 ? 11.160 9.928 -66.215 1.00 49.16 101 ASN A C 1
ATOM 861 O O . ASN A 1 101 ? 11.065 9.570 -67.386 1.00 49.16 101 ASN A O 1
ATOM 865 N N . ASP A 1 102 ? 11.691 9.151 -65.270 1.00 52.34 102 ASP A N 1
ATOM 866 C CA . ASP A 1 102 ? 11.850 7.707 -65.462 1.00 52.34 102 ASP A CA 1
ATOM 867 C C . ASP A 1 102 ? 10.551 7.008 -65.037 1.00 52.34 102 ASP A C 1
ATOM 869 O O . ASP A 1 102 ? 10.278 6.807 -63.850 1.00 52.34 102 ASP A O 1
ATOM 873 N N . ALA A 1 103 ? 9.730 6.627 -66.021 1.00 55.50 103 ALA A N 1
ATOM 874 C CA . ALA A 1 103 ? 8.429 5.979 -65.819 1.00 55.50 103 ALA A CA 1
ATOM 875 C C . ALA A 1 103 ? 8.504 4.706 -64.945 1.00 55.50 103 ALA A C 1
ATOM 877 O O . ALA A 1 103 ? 7.542 4.367 -64.259 1.00 55.50 103 ALA A O 1
ATOM 878 N N . HIS A 1 104 ? 9.658 4.032 -64.902 1.00 54.72 104 HIS A N 1
ATOM 879 C CA . HIS A 1 104 ? 9.884 2.865 -64.046 1.00 54.72 104 HIS A CA 1
ATOM 880 C C . HIS A 1 104 ? 9.987 3.196 -62.545 1.00 54.72 104 HIS A C 1
ATOM 882 O O . HIS A 1 104 ? 9.536 2.391 -61.729 1.00 54.72 104 HIS A O 1
ATOM 888 N N . SER A 1 105 ? 10.508 4.367 -62.158 1.00 54.31 105 SER A N 1
ATOM 889 C CA . SER A 1 105 ? 10.566 4.774 -60.742 1.00 54.31 105 SER A CA 1
ATOM 890 C C . SER A 1 105 ? 9.182 5.132 -60.193 1.00 54.31 105 SER A C 1
ATOM 892 O O . SER A 1 105 ? 8.859 4.769 -59.063 1.00 54.31 105 SER A O 1
ATOM 894 N N . LEU A 1 106 ? 8.323 5.750 -61.011 1.00 54.44 106 LEU A N 1
ATOM 895 C CA . LEU A 1 106 ? 6.961 6.131 -60.612 1.00 54.44 106 LEU A CA 1
ATOM 896 C C . LEU A 1 106 ? 6.053 4.916 -60.359 1.00 54.44 106 LEU A C 1
ATOM 898 O O . LEU A 1 106 ? 5.236 4.939 -59.438 1.00 54.44 106 LEU A O 1
ATOM 902 N N . VAL A 1 107 ? 6.217 3.833 -61.128 1.00 57.66 107 VAL A N 1
ATOM 903 C CA . VAL A 1 107 ? 5.452 2.586 -60.933 1.00 57.66 107 VAL A CA 1
ATOM 904 C C . VAL A 1 107 ? 5.866 1.884 -59.634 1.00 57.66 107 VAL A C 1
ATOM 906 O O . VAL A 1 107 ? 5.005 1.496 -58.845 1.00 57.66 107 VAL A O 1
ATOM 909 N N . ILE A 1 108 ? 7.171 1.804 -59.349 1.00 58.12 108 ILE A N 1
ATOM 910 C CA . ILE A 1 108 ? 7.691 1.194 -58.114 1.00 58.12 108 ILE A CA 1
ATOM 911 C C . ILE A 1 108 ? 7.273 2.012 -56.879 1.00 58.12 108 ILE A C 1
ATOM 913 O O . ILE A 1 108 ? 6.900 1.447 -55.848 1.00 58.12 108 ILE A O 1
ATOM 917 N N . GLU A 1 109 ? 7.293 3.344 -56.952 1.00 58.06 109 GLU A N 1
ATOM 918 C CA . GLU A 1 109 ? 6.811 4.206 -55.866 1.00 58.06 109 GLU A CA 1
ATOM 919 C C . GLU A 1 109 ? 5.297 4.078 -55.645 1.00 58.06 109 GLU A C 1
ATOM 921 O O . GLU A 1 109 ? 4.849 3.993 -54.497 1.00 58.06 109 GLU A O 1
ATOM 926 N N . ALA A 1 110 ? 4.500 3.991 -56.714 1.00 60.47 110 ALA A N 1
ATOM 927 C CA . ALA A 1 110 ? 3.056 3.788 -56.623 1.00 60.47 110 ALA A CA 1
ATOM 928 C C . ALA A 1 110 ? 2.698 2.440 -55.967 1.00 60.47 110 ALA A C 1
ATOM 930 O O . ALA A 1 110 ? 1.875 2.403 -55.047 1.00 60.47 110 ALA A O 1
ATOM 931 N N . GLU A 1 111 ? 3.357 1.346 -56.356 1.00 61.72 111 GLU A N 1
ATOM 932 C CA . GLU A 1 111 ? 3.160 0.019 -55.754 1.00 61.72 111 GLU A CA 1
ATOM 933 C C . GLU A 1 111 ? 3.551 -0.008 -54.267 1.00 61.72 111 GLU A C 1
ATOM 935 O O . GLU A 1 111 ? 2.803 -0.515 -53.420 1.00 61.72 111 GLU A O 1
ATOM 940 N N . ASN A 1 112 ? 4.679 0.617 -53.916 1.00 67.62 112 ASN A N 1
ATOM 941 C CA . ASN A 1 112 ? 5.118 0.751 -52.527 1.00 67.62 112 ASN A CA 1
ATOM 942 C C . ASN A 1 112 ? 4.135 1.585 -51.688 1.00 67.62 112 ASN A C 1
ATOM 944 O O . ASN A 1 112 ? 3.841 1.232 -50.541 1.00 67.62 112 ASN A O 1
ATOM 948 N N . ASN A 1 113 ? 3.562 2.648 -52.256 1.00 70.88 113 ASN A N 1
ATOM 949 C CA . ASN A 1 113 ? 2.559 3.480 -51.592 1.00 70.88 113 ASN A CA 1
ATOM 950 C C . ASN A 1 113 ? 1.244 2.723 -51.341 1.00 70.88 113 ASN A C 1
ATOM 952 O O . ASN A 1 113 ? 0.663 2.838 -50.255 1.00 70.88 113 ASN A O 1
ATOM 956 N N . VAL A 1 114 ? 0.803 1.881 -52.281 1.00 73.12 114 VAL A N 1
ATOM 957 C CA . VAL A 1 114 ? -0.379 1.017 -52.108 1.00 73.12 114 VAL A CA 1
ATOM 958 C C . VAL A 1 114 ? -0.142 -0.030 -51.012 1.00 73.12 114 VAL A C 1
ATOM 960 O O . VAL A 1 114 ? -0.996 -0.209 -50.132 1.00 73.12 114 VAL A O 1
ATOM 963 N N . ALA A 1 115 ? 1.033 -0.667 -50.993 1.00 75.88 115 ALA A N 1
ATOM 964 C CA . ALA A 1 115 ? 1.410 -1.631 -49.959 1.00 75.88 115 ALA A CA 1
ATOM 965 C C . ALA A 1 115 ? 1.494 -0.984 -48.560 1.00 75.88 115 ALA A C 1
ATOM 967 O O . ALA A 1 115 ? 0.987 -1.534 -47.573 1.00 75.88 115 ALA A O 1
ATOM 968 N N . LEU A 1 116 ? 2.060 0.223 -48.464 1.00 78.56 116 LEU A N 1
ATOM 969 C CA . LEU A 1 116 ? 2.105 1.006 -47.225 1.00 78.56 116 LEU A CA 1
ATOM 970 C C . LEU A 1 116 ? 0.703 1.414 -46.750 1.00 78.56 116 LEU A C 1
ATOM 972 O O . LEU A 1 116 ? 0.401 1.301 -45.556 1.00 78.56 116 LEU A O 1
ATOM 976 N N . ALA A 1 117 ? -0.186 1.819 -47.660 1.00 81.44 117 ALA A N 1
ATOM 977 C CA . ALA A 1 117 ? -1.574 2.146 -47.338 1.00 81.44 117 ALA A CA 1
ATOM 978 C C . ALA A 1 117 ? -2.364 0.917 -46.849 1.00 81.44 117 ALA A C 1
ATOM 980 O O . ALA A 1 117 ? -3.139 1.015 -45.892 1.00 81.44 117 ALA A O 1
ATOM 981 N N . ALA A 1 118 ? -2.157 -0.259 -47.451 1.00 85.00 118 ALA A N 1
ATOM 982 C CA . ALA A 1 118 ? -2.745 -1.521 -46.993 1.00 85.00 118 ALA A CA 1
ATOM 983 C C . ALA A 1 118 ? -2.250 -1.907 -45.588 1.00 85.00 118 ALA A C 1
ATOM 985 O O . ALA A 1 118 ? -3.054 -2.219 -44.702 1.00 85.00 118 ALA A O 1
ATOM 986 N N . LYS A 1 119 ? -0.940 -1.785 -45.335 1.00 84.81 119 LYS A N 1
ATOM 987 C CA . LYS A 1 119 ? -0.349 -2.018 -44.010 1.00 84.81 119 LYS A CA 1
ATOM 988 C C . LYS A 1 119 ? -0.915 -1.063 -42.957 1.00 84.81 119 LYS A C 1
ATOM 990 O O . LYS A 1 119 ? -1.318 -1.506 -41.881 1.00 84.81 119 LYS A O 1
ATOM 995 N N . LYS A 1 120 ? -1.028 0.230 -43.276 1.00 86.88 120 LYS A N 1
ATOM 996 C CA . LYS A 1 120 ? -1.598 1.249 -42.378 1.00 86.88 120 LYS A CA 1
ATOM 997 C C . LYS A 1 120 ? -3.069 0.967 -42.051 1.00 86.88 120 LYS A C 1
ATOM 999 O O . LYS A 1 120 ? -3.470 1.098 -40.894 1.00 86.88 120 LYS A O 1
ATOM 1004 N N . ARG A 1 121 ? -3.866 0.520 -43.032 1.00 88.25 121 ARG A N 1
ATOM 1005 C CA . ARG A 1 121 ? -5.257 0.076 -42.816 1.00 88.25 121 ARG A CA 1
ATOM 1006 C C . ARG A 1 121 ? -5.332 -1.119 -41.861 1.00 88.25 121 ARG A C 1
ATOM 1008 O O . ARG A 1 121 ? -6.079 -1.057 -40.885 1.00 88.25 121 ARG A O 1
ATOM 1015 N N . SER A 1 122 ? -4.507 -2.144 -42.074 1.00 90.81 122 SER A N 1
ATOM 1016 C CA . SER A 1 122 ? -4.426 -3.321 -41.194 1.00 90.81 122 SER A CA 1
ATOM 1017 C C . SER A 1 122 ? -4.016 -2.953 -39.761 1.00 90.81 122 SER A C 1
ATOM 1019 O O . SER A 1 122 ? -4.650 -3.367 -38.786 1.00 90.81 122 SER A O 1
ATOM 1021 N N . GLU A 1 123 ? -3.011 -2.086 -39.600 1.00 90.50 123 GLU A N 1
ATOM 1022 C CA . GLU A 1 123 ? -2.588 -1.601 -38.285 1.00 90.50 123 GLU A CA 1
ATOM 1023 C C . GLU A 1 123 ? -3.690 -0.814 -37.568 1.00 90.50 123 GLU A C 1
ATOM 1025 O O . GLU A 1 123 ? -3.903 -1.004 -36.366 1.00 90.50 123 GLU A O 1
ATOM 1030 N N . ASN A 1 124 ? -4.411 0.048 -38.288 1.00 91.81 124 ASN A N 1
ATOM 1031 C CA . ASN A 1 124 ? -5.529 0.808 -37.734 1.00 91.81 124 ASN A CA 1
ATOM 1032 C C . ASN A 1 124 ? -6.686 -0.107 -37.319 1.00 91.81 124 ASN A C 1
ATOM 1034 O O . ASN A 1 124 ? -7.229 0.059 -36.223 1.00 91.81 124 ASN A O 1
ATOM 1038 N N . GLN A 1 125 ? -7.007 -1.124 -38.122 1.00 93.19 125 GLN A N 1
ATOM 1039 C CA . GLN A 1 125 ? -8.020 -2.123 -37.781 1.00 93.19 125 GLN A CA 1
ATOM 1040 C C . GLN A 1 125 ? -7.615 -2.919 -36.533 1.00 93.19 125 GLN A C 1
ATOM 1042 O O . GLN A 1 125 ? -8.414 -3.066 -35.606 1.00 93.19 125 GLN A O 1
ATOM 1047 N N . ARG A 1 126 ? -6.347 -3.347 -36.436 1.00 91.62 126 ARG A N 1
ATOM 1048 C CA . ARG A 1 126 ? -5.815 -4.032 -35.246 1.00 91.62 126 ARG A CA 1
ATOM 1049 C C . ARG A 1 126 ? -5.888 -3.148 -34.002 1.00 91.62 126 ARG A C 1
ATOM 1051 O O . ARG A 1 126 ? -6.286 -3.619 -32.938 1.00 91.62 126 ARG A O 1
ATOM 1058 N N . LYS A 1 127 ? -5.528 -1.865 -34.121 1.00 93.38 127 LYS A N 1
ATOM 1059 C CA . LYS A 1 127 ? -5.629 -0.884 -33.026 1.00 93.38 127 LYS A CA 1
ATOM 1060 C C . LYS A 1 127 ? -7.080 -0.692 -32.584 1.00 93.38 127 LYS A C 1
ATOM 1062 O O . LYS A 1 127 ? -7.338 -0.716 -31.383 1.00 93.38 127 LYS A O 1
ATOM 1067 N N . SER A 1 128 ? -8.016 -0.548 -33.524 1.00 93.00 128 SER A N 1
ATOM 1068 C CA . SER A 1 128 ? -9.449 -0.414 -33.229 1.00 93.00 128 SER A CA 1
ATOM 1069 C C . SER A 1 128 ? -9.996 -1.655 -32.516 1.00 93.00 128 SER A C 1
ATOM 1071 O O . SER A 1 128 ? -10.562 -1.543 -31.427 1.00 93.00 128 SER A O 1
ATOM 1073 N N . ARG A 1 129 ? -9.698 -2.854 -33.037 1.00 94.38 129 ARG A N 1
ATOM 1074 C CA . ARG A 1 129 ? -10.071 -4.131 -32.412 1.00 94.38 129 ARG A CA 1
ATOM 1075 C C . ARG A 1 129 ? -9.520 -4.255 -30.994 1.00 94.38 129 ARG A C 1
ATOM 1077 O O . ARG A 1 129 ? -10.252 -4.605 -30.076 1.00 94.38 129 ARG A O 1
ATOM 1084 N N . ASN A 1 130 ? -8.245 -3.929 -30.791 1.00 94.69 130 ASN A N 1
ATOM 1085 C CA . ASN A 1 130 ? -7.623 -4.004 -29.469 1.00 94.69 130 ASN A CA 1
ATOM 1086 C C . ASN A 1 130 ? -8.224 -2.991 -28.484 1.00 94.69 130 ASN A C 1
ATOM 1088 O O . ASN A 1 130 ? -8.366 -3.307 -27.304 1.00 94.69 130 ASN A O 1
ATOM 1092 N N . ARG A 1 131 ? -8.612 -1.795 -28.949 1.00 95.06 131 ARG A N 1
ATOM 1093 C CA . ARG A 1 131 ? -9.342 -0.815 -28.128 1.00 95.06 131 ARG A CA 1
ATOM 1094 C C . ARG A 1 131 ? -10.716 -1.343 -27.724 1.00 95.06 131 ARG A C 1
ATOM 1096 O O . ARG A 1 131 ? -11.076 -1.207 -26.559 1.00 95.06 131 ARG A O 1
ATOM 1103 N N . LEU A 1 132 ? -11.451 -1.962 -28.648 1.00 96.62 132 LEU A N 1
ATOM 1104 C CA . LEU A 1 132 ? -12.751 -2.570 -28.356 1.00 96.62 132 LEU A CA 1
ATOM 1105 C C . LEU A 1 132 ? -12.618 -3.717 -27.346 1.00 96.62 132 LEU A C 1
ATOM 1107 O O . LEU A 1 132 ? -13.312 -3.714 -26.333 1.00 96.62 132 LEU A O 1
ATOM 1111 N N . LEU A 1 133 ? -11.663 -4.626 -27.562 1.00 96.00 133 LEU A N 1
ATOM 1112 C CA . LEU A 1 133 ? -11.369 -5.721 -26.635 1.00 96.00 133 LEU A CA 1
ATOM 1113 C C . LEU A 1 133 ? -11.000 -5.209 -25.241 1.00 96.00 133 LEU A C 1
ATOM 1115 O O . LEU A 1 133 ? -11.431 -5.783 -24.245 1.00 96.00 133 LEU A O 1
ATOM 1119 N N . LYS A 1 134 ? -10.220 -4.124 -25.151 1.00 96.62 134 LYS A N 1
ATOM 1120 C CA . LYS A 1 134 ? -9.894 -3.501 -23.865 1.00 96.62 134 LYS A CA 1
ATOM 1121 C C . LYS A 1 134 ? -11.148 -2.952 -23.181 1.00 96.62 134 LYS A C 1
ATOM 1123 O O . LYS A 1 134 ? -11.389 -3.300 -22.035 1.00 96.62 134 LYS A O 1
ATOM 1128 N N . LYS A 1 135 ? -11.985 -2.188 -23.895 1.00 96.88 135 LYS A N 1
ATOM 1129 C CA . LYS A 1 135 ? -13.255 -1.669 -23.353 1.00 96.88 135 LYS A CA 1
ATOM 1130 C C . LYS A 1 135 ? -14.164 -2.790 -22.840 1.00 96.88 135 LYS A C 1
ATOM 1132 O O . LYS A 1 135 ? -14.716 -2.671 -21.754 1.00 96.88 135 LYS A O 1
ATOM 1137 N N . GLN A 1 136 ? -14.290 -3.882 -23.595 1.00 97.06 136 GLN A N 1
ATOM 1138 C CA . GLN A 1 136 ? -15.080 -5.046 -23.183 1.00 97.06 136 GLN A CA 1
ATOM 1139 C C . GLN A 1 136 ? -14.501 -5.721 -21.932 1.00 97.06 136 GLN A C 1
ATOM 1141 O O . GLN A 1 136 ? -15.254 -6.056 -21.022 1.00 97.06 136 GLN A O 1
ATOM 1146 N N . LYS A 1 137 ? -13.172 -5.885 -21.846 1.00 96.94 137 LYS A N 1
ATOM 1147 C CA . LYS A 1 137 ? -12.508 -6.428 -20.647 1.00 96.94 137 LYS A CA 1
ATOM 1148 C C . LYS A 1 137 ? -12.733 -5.548 -19.417 1.00 96.94 137 LYS A C 1
ATOM 1150 O O . LYS A 1 137 ? -13.097 -6.076 -18.368 1.00 96.94 137 LYS A O 1
ATOM 1155 N N . ASP A 1 138 ? -12.569 -4.236 -19.567 1.00 96.75 138 ASP A N 1
ATOM 1156 C CA . ASP A 1 138 ? -12.775 -3.267 -18.488 1.00 96.75 138 ASP A CA 1
ATOM 1157 C C . ASP A 1 138 ? -14.239 -3.295 -18.002 1.00 96.75 138 ASP A C 1
ATOM 1159 O O . ASP A 1 138 ? -14.506 -3.252 -16.800 1.00 96.75 138 ASP A O 1
ATOM 1163 N N . GLU A 1 139 ? -15.206 -3.429 -18.917 1.00 97.44 139 GLU A N 1
ATOM 1164 C CA . GLU A 1 139 ? -16.627 -3.521 -18.560 1.00 97.44 139 GLU A CA 1
ATOM 1165 C C . GLU A 1 139 ? -16.967 -4.835 -17.843 1.00 97.44 139 GLU A C 1
ATOM 1167 O O . GLU A 1 139 ? -17.641 -4.824 -16.810 1.00 97.44 139 GLU A O 1
ATOM 1172 N N . ILE A 1 140 ? -16.427 -5.965 -18.312 1.00 97.50 140 ILE A N 1
ATOM 1173 C CA . ILE A 1 140 ? -16.552 -7.257 -17.621 1.00 97.50 140 ILE A CA 1
ATOM 1174 C C . ILE A 1 140 ? -15.998 -7.158 -16.195 1.00 97.50 140 ILE A C 1
ATOM 1176 O O . ILE A 1 140 ? -16.610 -7.662 -15.251 1.00 97.50 140 ILE A O 1
ATOM 1180 N N . GLU A 1 141 ? -14.854 -6.501 -16.007 1.00 97.31 141 GLU A N 1
ATOM 1181 C CA . GLU A 1 141 ? -14.265 -6.309 -14.684 1.00 97.31 141 GLU A CA 1
ATOM 1182 C C . GLU A 1 141 ? -15.148 -5.437 -13.778 1.00 97.31 141 GLU A C 1
ATOM 1184 O O . GLU A 1 141 ? -15.405 -5.800 -12.624 1.00 97.31 141 GLU A O 1
ATOM 1189 N N . ARG A 1 142 ? -15.688 -4.329 -14.299 1.00 97.38 142 ARG A N 1
ATOM 1190 C CA . ARG A 1 142 ? -16.642 -3.480 -13.566 1.00 97.38 142 ARG A CA 1
ATOM 1191 C C . ARG A 1 142 ? -17.877 -4.257 -13.127 1.00 97.38 142 ARG A C 1
ATOM 1193 O O . ARG A 1 142 ? -18.271 -4.153 -11.963 1.00 97.38 142 ARG A O 1
ATOM 1200 N N . LEU A 1 143 ? -18.469 -5.052 -14.018 1.00 97.44 143 LEU A N 1
ATOM 1201 C CA . LEU A 1 143 ? -19.632 -5.885 -13.704 1.00 97.44 143 LEU A CA 1
ATOM 1202 C C . LEU A 1 143 ? -19.292 -6.947 -12.651 1.00 97.44 143 LEU A C 1
ATOM 1204 O O . LEU A 1 143 ? -20.016 -7.079 -11.663 1.00 97.44 143 LEU A O 1
ATOM 1208 N N . ARG A 1 144 ? -18.144 -7.626 -12.770 1.00 96.94 144 ARG A N 1
ATOM 1209 C CA . ARG A 1 144 ? -17.654 -8.572 -11.748 1.00 96.94 144 ARG A CA 1
ATOM 1210 C C . ARG A 1 144 ? -17.498 -7.905 -10.381 1.00 96.94 144 ARG A C 1
ATOM 1212 O O . ARG A 1 144 ? -17.880 -8.483 -9.361 1.00 96.94 144 ARG A O 1
ATOM 1219 N N . ASN A 1 145 ? -16.980 -6.680 -10.342 1.00 96.25 145 ASN A N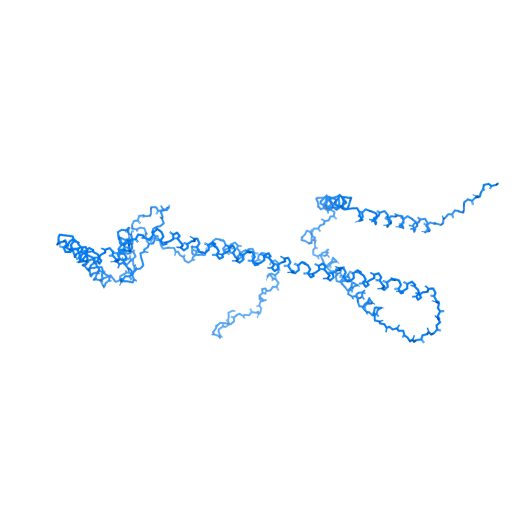 1
ATOM 1220 C CA . ASN A 1 145 ? -16.831 -5.919 -9.103 1.00 96.25 145 ASN A CA 1
ATOM 1221 C C . ASN A 1 145 ? -18.185 -5.493 -8.513 1.00 96.25 145 ASN A C 1
ATOM 1223 O O . ASN A 1 145 ? -18.368 -5.579 -7.294 1.00 96.25 145 ASN A O 1
ATOM 1227 N N . LYS A 1 146 ? -19.160 -5.111 -9.350 1.00 97.25 146 LYS A N 1
ATOM 1228 C CA . LYS A 1 146 ? -20.543 -4.850 -8.912 1.00 97.25 146 LYS A CA 1
ATOM 1229 C C . LYS A 1 146 ? -21.173 -6.099 -8.291 1.00 97.25 146 LYS A C 1
ATOM 1231 O O . LYS A 1 146 ? -21.668 -6.018 -7.169 1.00 97.25 146 LYS A O 1
ATOM 1236 N N . VAL A 1 147 ? -21.074 -7.257 -8.947 1.00 97.06 147 VAL A N 1
ATOM 1237 C CA . VAL A 1 147 ? -21.588 -8.535 -8.420 1.00 97.06 147 VAL A CA 1
ATOM 1238 C C . VAL A 1 147 ? -20.957 -8.864 -7.066 1.00 97.06 147 VAL A C 1
ATOM 1240 O O . VAL A 1 147 ? -21.676 -9.109 -6.098 1.00 97.06 147 VAL A O 1
ATOM 1243 N N . LYS A 1 148 ? -19.626 -8.766 -6.937 1.00 96.69 148 LYS A N 1
ATOM 1244 C CA . LYS A 1 148 ? -18.931 -8.968 -5.651 1.00 96.69 148 LYS A CA 1
ATOM 1245 C C . LYS A 1 148 ? -19.431 -8.015 -4.560 1.00 96.69 148 LYS A C 1
ATOM 1247 O O . LYS A 1 148 ? -19.591 -8.425 -3.410 1.00 96.69 148 LYS A O 1
ATOM 1252 N N . LYS A 1 149 ? -19.672 -6.743 -4.895 1.00 96.31 149 LYS A N 1
ATOM 1253 C CA . LYS A 1 149 ? -20.213 -5.745 -3.957 1.00 96.31 149 LYS A CA 1
ATOM 1254 C C . LYS A 1 149 ? -21.611 -6.140 -3.480 1.00 96.31 149 LYS A C 1
ATOM 1256 O O . LYS A 1 149 ? -21.859 -6.092 -2.276 1.00 96.31 149 LYS A O 1
ATOM 1261 N N . PHE A 1 150 ? -22.496 -6.550 -4.388 1.00 95.31 150 PHE A N 1
ATOM 1262 C CA . PHE A 1 150 ? -23.851 -6.979 -4.037 1.00 95.31 150 PHE A CA 1
ATOM 1263 C C . PHE A 1 150 ? -23.857 -8.266 -3.210 1.00 95.31 150 PHE A C 1
ATOM 1265 O O . PHE A 1 150 ? -24.490 -8.292 -2.160 1.00 95.31 150 PHE A O 1
ATOM 1272 N N . GLN A 1 151 ? -23.053 -9.268 -3.569 1.00 94.69 151 GLN A N 1
ATOM 1273 C CA . GLN A 1 151 ? -22.894 -10.487 -2.765 1.00 94.69 151 GLN A CA 1
ATOM 1274 C C . GLN A 1 151 ? -22.403 -10.191 -1.341 1.00 94.69 151 GLN A C 1
ATOM 1276 O O . GLN A 1 151 ? -22.873 -10.793 -0.379 1.00 94.69 151 GLN A O 1
ATOM 1281 N N . LYS A 1 152 ? -21.457 -9.255 -1.174 1.00 90.12 152 LYS A N 1
ATOM 1282 C CA . LYS A 1 152 ? -20.996 -8.836 0.161 1.00 90.12 152 LYS A CA 1
ATOM 1283 C C . LYS A 1 152 ? -22.089 -8.124 0.957 1.00 90.12 152 LYS A C 1
ATOM 1285 O O . LYS A 1 152 ? -22.126 -8.284 2.172 1.00 90.12 152 LYS A O 1
ATOM 1290 N N . LYS A 1 153 ? -22.945 -7.331 0.303 1.00 89.88 153 LYS A N 1
ATOM 1291 C CA . LYS A 1 153 ? -24.099 -6.696 0.956 1.00 89.88 153 LYS A CA 1
ATOM 1292 C C . LYS A 1 153 ? -25.119 -7.739 1.408 1.00 89.88 153 LYS A C 1
ATOM 1294 O O . LYS A 1 153 ? -25.484 -7.714 2.574 1.00 89.88 153 LYS A O 1
ATOM 1299 N N . LEU A 1 154 ? -25.487 -8.675 0.531 1.00 91.81 154 LEU A N 1
ATOM 1300 C CA . LEU A 1 154 ? -26.434 -9.750 0.839 1.00 91.81 154 LEU A CA 1
ATOM 1301 C C . LEU A 1 154 ? -25.989 -10.539 2.079 1.00 91.81 154 LEU A C 1
ATOM 1303 O O . LEU A 1 154 ? -26.712 -10.592 3.065 1.00 91.81 154 LEU A O 1
ATOM 1307 N N . ARG A 1 155 ? -24.725 -10.988 2.109 1.00 86.56 155 ARG A N 1
ATOM 1308 C CA . ARG A 1 155 ? -24.162 -11.702 3.269 1.00 86.56 155 ARG A CA 1
ATOM 1309 C C . ARG A 1 155 ? -24.192 -10.903 4.574 1.00 86.56 155 ARG A C 1
ATOM 1311 O O . ARG A 1 155 ? -24.180 -11.497 5.645 1.00 86.56 155 ARG A O 1
ATOM 1318 N N . ARG A 1 156 ? -24.134 -9.566 4.515 1.00 82.25 156 ARG A N 1
ATOM 1319 C CA . ARG A 1 156 ? -24.211 -8.712 5.715 1.00 82.25 156 ARG A CA 1
ATOM 1320 C C . ARG A 1 156 ? -25.635 -8.615 6.242 1.00 82.25 156 ARG A C 1
ATOM 1322 O O . ARG A 1 156 ? -25.790 -8.592 7.455 1.00 82.25 156 ARG A O 1
ATOM 1329 N N . VAL A 1 157 ? -26.619 -8.573 5.345 1.00 83.12 157 VAL A N 1
ATOM 1330 C CA . VAL A 1 157 ? -28.046 -8.582 5.691 1.00 83.12 157 VAL A CA 1
ATOM 1331 C C . VAL A 1 157 ? -28.436 -9.948 6.261 1.00 83.12 157 VAL A C 1
ATOM 1333 O O . VAL A 1 157 ? -28.983 -10.014 7.351 1.00 83.12 157 VAL A O 1
ATOM 1336 N N . GLU A 1 158 ? -28.044 -11.046 5.609 1.00 79.56 158 GLU A N 1
ATOM 1337 C CA . GLU A 1 158 ? -28.313 -12.414 6.094 1.00 79.56 158 GLU A CA 1
ATOM 1338 C C . GLU A 1 158 ? -27.682 -12.697 7.467 1.00 79.56 158 GLU A C 1
ATOM 1340 O O . GLU A 1 158 ? -28.248 -13.405 8.292 1.00 79.56 158 GLU A O 1
ATOM 1345 N N . LYS A 1 159 ? -26.495 -12.136 7.738 1.00 73.44 159 LYS A N 1
ATOM 1346 C CA . LYS A 1 159 ? -25.789 -12.301 9.022 1.00 73.44 159 LYS A CA 1
ATOM 1347 C C . LYS A 1 159 ? -26.134 -11.234 10.059 1.00 73.44 159 LYS A C 1
ATOM 1349 O O . LYS A 1 159 ? -25.446 -11.154 11.082 1.00 73.44 159 LYS A O 1
ATOM 1354 N N . GLN A 1 160 ? -27.128 -10.388 9.809 1.00 66.31 160 GLN A N 1
ATOM 1355 C CA . GLN A 1 160 ? -27.431 -9.261 10.679 1.00 66.31 160 GLN A CA 1
ATOM 1356 C C . GLN A 1 160 ? -28.075 -9.755 11.982 1.00 66.31 160 GLN A C 1
ATOM 1358 O O . GLN A 1 160 ? -29.286 -9.840 12.128 1.00 66.31 160 GLN A O 1
ATOM 1363 N N . LYS A 1 161 ? -27.235 -10.099 12.965 1.00 65.56 161 LYS A N 1
ATOM 1364 C CA . LYS A 1 161 ? -27.661 -10.259 14.358 1.00 65.56 161 LYS A CA 1
ATOM 1365 C C . LYS A 1 161 ? -28.122 -8.893 14.872 1.00 65.56 161 LYS A C 1
ATOM 1367 O O . LYS A 1 161 ? -27.476 -7.887 14.570 1.00 65.56 161 LYS A O 1
ATOM 1372 N N . MET A 1 162 ? -29.194 -8.871 15.667 1.00 68.31 162 MET A N 1
ATOM 1373 C CA . MET A 1 162 ? -29.694 -7.652 16.316 1.00 68.31 162 MET A CA 1
ATOM 1374 C C . MET A 1 162 ? -28.544 -6.853 16.931 1.00 68.31 162 MET A C 1
ATOM 1376 O O . MET A 1 162 ? -27.702 -7.417 17.646 1.00 68.31 162 MET A O 1
ATOM 1380 N N . THR A 1 163 ? -28.496 -5.552 16.628 1.00 69.75 163 THR A N 1
ATOM 1381 C CA . THR A 1 163 ? -27.462 -4.672 17.182 1.00 69.75 163 THR A CA 1
ATOM 1382 C C . THR A 1 163 ? -27.583 -4.642 18.708 1.00 69.75 163 THR A C 1
ATOM 1384 O O . THR A 1 163 ? -28.690 -4.805 19.224 1.00 69.75 163 THR A O 1
ATOM 1387 N N . PRO A 1 164 ? -26.488 -4.435 19.462 1.00 71.06 164 PRO A N 1
ATOM 1388 C CA . PRO A 1 164 ? -26.559 -4.353 20.920 1.00 71.06 164 PRO A CA 1
ATOM 1389 C C . PRO A 1 164 ? -27.595 -3.336 21.413 1.00 71.06 164 PRO A C 1
ATOM 1391 O O . PRO A 1 164 ? -28.316 -3.628 22.356 1.00 71.06 164 PRO A O 1
ATOM 1394 N N . ASN A 1 165 ? -27.733 -2.196 20.726 1.00 73.88 165 ASN A N 1
ATOM 1395 C CA . ASN A 1 165 ? -28.729 -1.183 21.069 1.00 73.88 165 ASN A CA 1
ATOM 1396 C C . ASN A 1 165 ? -30.159 -1.667 20.786 1.00 73.88 165 ASN A C 1
ATOM 1398 O O . ASN A 1 165 ? -31.019 -1.565 21.648 1.00 73.88 165 ASN A O 1
ATOM 1402 N N . SER A 1 166 ? -30.403 -2.292 19.627 1.00 75.44 166 SER A N 1
ATOM 1403 C CA . SER A 1 166 ? -31.706 -2.908 19.329 1.00 75.44 166 SER A CA 1
ATOM 1404 C C . SER A 1 166 ? -32.067 -4.009 20.330 1.00 75.44 166 SER A C 1
ATOM 1406 O O . SER A 1 166 ? -33.216 -4.095 20.733 1.00 75.44 166 SER A O 1
ATOM 1408 N N . LYS A 1 167 ? -31.090 -4.809 20.787 1.00 75.56 167 LYS A N 1
ATOM 1409 C CA . LYS A 1 167 ? -31.306 -5.816 21.839 1.00 75.56 167 LYS A CA 1
ATOM 1410 C C . LYS A 1 167 ? -31.670 -5.189 23.179 1.00 75.56 167 LYS A C 1
ATOM 1412 O O . LYS A 1 167 ? -32.544 -5.711 23.853 1.00 75.56 167 LYS A O 1
ATOM 1417 N N . VAL A 1 168 ? -30.995 -4.109 23.577 1.00 73.75 168 VAL A N 1
ATOM 1418 C CA . VAL A 1 168 ? -31.314 -3.385 24.818 1.00 73.75 168 VAL A CA 1
ATOM 1419 C C . VAL A 1 168 ? -32.701 -2.753 24.723 1.00 73.75 168 VAL A C 1
ATOM 1421 O O . VAL A 1 168 ? -33.471 -2.870 25.665 1.00 73.75 168 VAL A O 1
ATOM 1424 N N . VAL A 1 169 ? -33.055 -2.157 23.581 1.00 78.38 169 VAL A N 1
ATOM 1425 C CA . VAL A 1 169 ? -34.392 -1.591 23.344 1.00 78.38 169 VAL A CA 1
ATOM 1426 C C . VAL A 1 169 ? -35.475 -2.673 23.386 1.00 78.38 169 VAL A C 1
ATOM 1428 O O . VAL A 1 169 ? -36.493 -2.462 24.033 1.00 78.38 169 VAL A O 1
ATOM 1431 N N . ASP A 1 170 ? -35.259 -3.840 22.775 1.00 79.62 170 ASP A N 1
ATOM 1432 C CA . ASP A 1 170 ? -36.192 -4.974 22.881 1.00 79.62 170 ASP A CA 1
ATOM 1433 C C . ASP A 1 170 ? -36.297 -5.504 24.317 1.00 79.62 170 ASP A C 1
ATOM 1435 O O . ASP A 1 170 ? -37.393 -5.776 24.799 1.00 79.62 170 ASP A O 1
ATOM 1439 N N . LEU A 1 171 ? -35.172 -5.623 25.031 1.00 74.50 171 LEU A N 1
ATOM 1440 C CA . LEU A 1 171 ? -35.160 -6.048 26.435 1.00 74.50 171 LEU A CA 1
ATOM 1441 C C . LEU A 1 171 ? -35.919 -5.067 27.337 1.00 74.50 171 LEU A C 1
ATOM 1443 O O . LEU A 1 171 ? -36.647 -5.510 28.218 1.00 74.50 171 LEU A O 1
ATOM 1447 N N . MET A 1 172 ? -35.780 -3.762 27.090 1.00 74.19 172 MET A N 1
ATOM 1448 C CA . MET A 1 172 ? -36.501 -2.703 27.803 1.00 74.19 172 MET A CA 1
ATOM 1449 C C . MET A 1 172 ? -37.997 -2.677 27.457 1.00 74.19 172 MET A C 1
ATOM 1451 O O . MET A 1 172 ? -38.800 -2.316 28.306 1.00 74.19 172 MET A O 1
ATOM 1455 N N . LYS A 1 173 ? -38.386 -3.066 26.234 1.00 76.56 173 LYS A N 1
ATOM 1456 C CA . LYS A 1 173 ? -39.794 -3.135 25.802 1.00 76.56 173 LYS A CA 1
ATOM 1457 C C . LYS A 1 173 ? -40.545 -4.354 26.339 1.00 76.56 173 LYS A C 1
ATOM 1459 O O . LYS A 1 173 ? -41.755 -4.288 26.507 1.00 76.56 173 LYS A O 1
ATOM 1464 N N . ASN A 1 174 ? -39.847 -5.459 26.599 1.00 68.88 174 ASN A N 1
ATOM 1465 C CA . ASN A 1 174 ? -40.466 -6.729 26.990 1.00 68.88 174 ASN A CA 1
ATOM 1466 C C . ASN A 1 174 ? -40.772 -6.846 28.502 1.00 68.88 174 ASN A C 1
ATOM 1468 O O . ASN A 1 174 ? -41.027 -7.955 28.964 1.00 68.88 174 ASN A O 1
ATOM 1472 N N . ASN A 1 175 ? -40.732 -5.738 29.264 1.00 66.81 175 ASN A N 1
ATOM 1473 C CA . ASN A 1 175 ? -41.138 -5.611 30.681 1.00 66.81 175 ASN A CA 1
ATOM 1474 C C . ASN A 1 175 ? -40.659 -6.730 31.626 1.00 66.81 175 ASN A C 1
ATOM 1476 O O . ASN A 1 175 ? -41.311 -7.049 32.614 1.00 66.81 175 ASN A O 1
ATOM 1480 N N . ASN A 1 176 ? -39.510 -7.341 31.343 1.00 77.12 176 ASN A N 1
ATOM 1481 C CA . ASN A 1 176 ? -38.950 -8.368 32.211 1.00 77.12 176 ASN A CA 1
ATOM 1482 C C . ASN A 1 176 ? -38.132 -7.663 33.305 1.00 77.12 176 ASN A C 1
ATOM 1484 O O . ASN A 1 176 ? -36.954 -7.357 33.095 1.00 77.12 176 ASN A O 1
ATOM 1488 N N . GLU A 1 177 ? -38.793 -7.319 34.414 1.00 78.31 177 GLU A N 1
ATOM 1489 C CA . GLU A 1 177 ? -38.292 -6.415 35.463 1.00 78.31 177 GLU A CA 1
ATOM 1490 C C . GLU A 1 177 ? -36.889 -6.790 35.960 1.00 78.31 177 GLU A C 1
ATOM 1492 O O . GLU A 1 177 ? -36.006 -5.935 36.018 1.00 78.31 177 GLU A O 1
ATOM 1497 N N . GLU A 1 178 ? -36.623 -8.077 36.193 1.00 79.44 178 GLU A N 1
ATOM 1498 C CA . GLU A 1 178 ? -35.311 -8.565 36.642 1.00 79.44 178 GLU A CA 1
ATOM 1499 C C . GLU A 1 178 ? -34.179 -8.238 35.655 1.00 79.44 178 GLU A C 1
ATOM 1501 O O . GLU A 1 178 ? -33.086 -7.816 36.044 1.00 79.44 178 GLU A O 1
ATOM 1506 N N . LYS A 1 179 ? -34.437 -8.394 34.351 1.00 76.94 179 LYS A N 1
ATOM 1507 C CA . LYS A 1 179 ? -33.449 -8.115 33.296 1.00 76.94 179 LYS A CA 1
ATOM 1508 C C . LYS A 1 179 ? -33.242 -6.618 33.111 1.00 76.94 179 LYS A C 1
ATOM 1510 O O . LYS A 1 179 ? -32.127 -6.188 32.819 1.00 76.94 179 LYS A O 1
ATOM 1515 N N . VAL A 1 180 ? -34.298 -5.825 33.285 1.00 80.00 180 VAL A N 1
ATOM 1516 C CA . VAL A 1 180 ? -34.220 -4.360 33.258 1.00 80.00 180 VAL A CA 1
ATOM 1517 C C . VAL A 1 180 ? -33.369 -3.858 34.425 1.00 80.00 180 VAL A C 1
ATOM 1519 O O . VAL A 1 180 ? -32.474 -3.038 34.214 1.00 80.00 180 VAL A O 1
ATOM 1522 N N . GLU A 1 181 ? -33.559 -4.402 35.627 1.00 81.94 181 GLU A N 1
ATOM 1523 C CA . GLU A 1 181 ? -32.728 -4.083 36.791 1.00 81.94 181 GLU A CA 1
ATOM 1524 C C . GLU A 1 181 ? -31.264 -4.500 36.603 1.00 81.94 181 GLU A C 1
ATOM 1526 O O . GLU A 1 181 ? -30.350 -3.750 36.953 1.00 81.94 181 GLU A O 1
ATOM 1531 N N . GLU A 1 182 ? -30.993 -5.647 35.976 1.00 82.06 182 GLU A N 1
ATOM 1532 C CA . GLU A 1 182 ? -29.622 -6.047 35.642 1.00 82.06 182 GLU A CA 1
ATOM 1533 C C . GLU A 1 182 ? -28.951 -5.059 34.667 1.00 82.06 182 GLU A C 1
ATOM 1535 O O . GLU A 1 182 ? -27.773 -4.713 34.823 1.00 82.06 182 GLU A O 1
ATOM 1540 N N . VAL A 1 183 ? -29.696 -4.563 33.674 1.00 79.62 183 VAL A N 1
ATOM 1541 C CA . VAL A 1 183 ? -29.214 -3.536 32.737 1.00 79.62 183 VAL A CA 1
ATOM 1542 C C . VAL A 1 183 ? -28.949 -2.216 33.466 1.00 79.62 183 VAL A C 1
ATOM 1544 O O . VAL A 1 183 ? -27.879 -1.638 33.268 1.00 79.62 183 VAL A O 1
ATOM 1547 N N . LYS A 1 184 ? -29.854 -1.771 34.350 1.00 81.75 184 LYS A N 1
ATOM 1548 C CA . LYS A 1 184 ? -29.663 -0.567 35.179 1.00 81.75 184 LYS A CA 1
ATOM 1549 C C . LYS A 1 184 ? -28.423 -0.679 36.064 1.00 81.75 184 LYS A C 1
ATOM 1551 O O . LYS A 1 184 ? -27.601 0.231 36.059 1.00 81.75 184 LYS A O 1
ATOM 1556 N N . LYS A 1 185 ? -28.225 -1.813 36.748 1.00 82.88 185 LYS A N 1
ATOM 1557 C CA . LYS A 1 185 ? -27.032 -2.074 37.579 1.00 82.88 185 LYS A CA 1
ATOM 1558 C C . LYS A 1 185 ? -25.740 -1.994 36.766 1.00 82.88 185 LYS A C 1
ATOM 1560 O O . LYS A 1 185 ? -24.779 -1.364 37.200 1.00 82.88 185 LYS A O 1
ATOM 1565 N N . LYS A 1 186 ? -25.713 -2.591 35.568 1.00 80.38 186 LYS A N 1
ATOM 1566 C CA . LYS A 1 186 ? -24.550 -2.523 34.659 1.00 80.38 186 LYS A CA 1
ATOM 1567 C C . LYS A 1 186 ? -24.273 -1.096 34.181 1.00 80.38 186 LYS A C 1
ATOM 1569 O O . LYS A 1 186 ? -23.109 -0.716 34.058 1.00 80.38 186 LYS A O 1
ATOM 1574 N N . LEU A 1 187 ? -25.323 -0.320 33.920 1.00 81.00 187 LEU A N 1
ATOM 1575 C CA . LEU A 1 187 ? -25.213 1.067 33.475 1.00 81.00 187 LEU A CA 1
ATOM 1576 C C . LEU A 1 187 ? -24.697 1.965 34.609 1.00 81.00 187 LEU A C 1
ATOM 1578 O O . LEU A 1 187 ? -23.689 2.647 34.423 1.00 81.00 187 LEU A O 1
ATOM 1582 N N . LEU A 1 188 ? -25.283 1.851 35.803 1.00 86.00 188 LEU A N 1
ATOM 1583 C CA . LEU A 1 188 ? -24.847 2.556 37.010 1.00 86.00 188 LEU A CA 1
ATOM 1584 C C . LEU A 1 188 ? -23.390 2.230 37.360 1.00 86.00 188 LEU A C 1
ATOM 1586 O O . LEU A 1 188 ? -22.599 3.125 37.639 1.00 86.00 188 LEU A O 1
ATOM 1590 N N . PHE A 1 189 ? -23.000 0.955 37.280 1.00 83.12 189 PHE A N 1
ATOM 1591 C CA . PHE A 1 189 ? -21.615 0.543 37.498 1.00 83.12 189 PHE A CA 1
ATOM 1592 C C . PHE A 1 189 ? -20.648 1.275 36.559 1.00 83.12 189 PHE A C 1
ATOM 1594 O O . PHE A 1 189 ? -19.600 1.750 36.996 1.00 83.12 189 PHE A O 1
ATOM 1601 N N . SER A 1 190 ? -21.001 1.407 35.276 1.00 79.44 190 SER A N 1
ATOM 1602 C CA . SER A 1 190 ? -20.152 2.117 34.317 1.00 79.44 190 SER A CA 1
ATOM 1603 C C . SER A 1 190 ? -19.991 3.602 34.662 1.00 79.44 190 SER A C 1
ATOM 1605 O O . SER A 1 190 ? -18.882 4.126 34.568 1.00 79.44 190 SER A O 1
ATOM 1607 N N . GLU A 1 191 ? -21.051 4.253 35.140 1.00 84.31 191 GLU A N 1
ATOM 1608 C CA . GLU A 1 191 ? -21.053 5.666 35.527 1.00 84.31 191 GLU A CA 1
ATOM 1609 C C . GLU A 1 191 ? -20.251 5.925 36.811 1.00 84.31 191 GLU A C 1
ATOM 1611 O O . GLU A 1 191 ? -19.450 6.864 36.881 1.00 84.31 191 GLU A O 1
ATOM 1616 N N . VAL A 1 192 ? -20.389 5.045 37.808 1.00 87.31 192 VAL A N 1
ATOM 1617 C CA . VAL A 1 192 ? -19.612 5.107 39.054 1.00 87.31 192 VAL A CA 1
ATOM 1618 C C . VAL A 1 192 ? -18.120 4.933 38.766 1.00 87.31 192 VAL A C 1
ATOM 1620 O O . VAL A 1 192 ? -17.303 5.730 39.232 1.00 87.31 192 VAL A O 1
ATOM 1623 N N . VAL A 1 193 ? -17.752 3.942 37.944 1.00 84.25 193 VAL A N 1
ATOM 1624 C CA . VAL A 1 193 ? -16.352 3.720 37.548 1.00 84.25 193 VAL A CA 1
ATOM 1625 C C . VAL A 1 193 ? -15.796 4.942 36.816 1.00 84.25 193 VAL A C 1
ATOM 1627 O O . VAL A 1 193 ? -14.687 5.379 37.113 1.00 84.25 193 VAL A O 1
ATOM 1630 N N . GLN A 1 194 ? -16.555 5.536 35.894 1.00 82.69 194 GLN A N 1
ATOM 1631 C CA . GLN A 1 194 ? -16.122 6.745 35.187 1.00 82.69 194 GLN A CA 1
ATOM 1632 C C . GLN A 1 194 ? -15.894 7.924 36.128 1.00 82.69 194 GLN A C 1
ATOM 1634 O O . GLN A 1 194 ? -14.866 8.596 36.032 1.00 82.69 194 GLN A O 1
ATOM 1639 N N . SER A 1 195 ? -16.837 8.163 37.037 1.00 87.00 195 SER A N 1
ATOM 1640 C CA . SER A 1 195 ? -16.760 9.255 38.005 1.00 87.00 195 SER A CA 1
ATOM 1641 C C . SER A 1 195 ? -15.535 9.109 38.904 1.00 87.00 195 SER A C 1
ATOM 1643 O O . SER A 1 195 ? -14.804 10.076 39.114 1.00 87.00 195 SER A O 1
ATOM 1645 N N . GLN A 1 196 ? -15.254 7.890 39.370 1.00 88.06 196 GLN A N 1
ATOM 1646 C CA . GLN A 1 196 ? -14.084 7.616 40.201 1.00 88.06 196 GLN A CA 1
ATOM 1647 C C . GLN A 1 196 ? -12.771 7.801 39.435 1.00 88.06 196 GLN A C 1
ATOM 1649 O O . GLN A 1 196 ? -11.826 8.392 39.949 1.00 88.06 196 GLN A O 1
ATOM 1654 N N . LEU A 1 197 ? -12.702 7.334 38.186 1.00 86.69 197 LEU A N 1
ATOM 1655 C CA . LEU A 1 197 ? -11.504 7.492 37.364 1.00 86.69 197 LEU A CA 1
ATOM 1656 C C . LEU A 1 197 ? -11.211 8.960 37.034 1.00 86.69 197 LEU A C 1
ATOM 1658 O O . LEU A 1 197 ? -10.043 9.341 37.039 1.00 86.69 197 LEU A O 1
ATOM 1662 N N . LYS A 1 198 ? -12.241 9.783 36.792 1.00 86.44 198 LYS A N 1
ATOM 1663 C CA . LYS A 1 198 ? -12.083 11.235 36.602 1.00 86.44 198 LYS A CA 1
ATOM 1664 C C . LYS A 1 198 ? -11.484 11.902 37.839 1.00 86.44 198 LYS A C 1
ATOM 1666 O O . LYS A 1 198 ? -10.456 12.559 37.720 1.00 86.44 198 LYS A O 1
ATOM 1671 N N . LYS A 1 199 ? -12.048 11.634 39.022 1.00 90.00 199 LYS A N 1
ATOM 1672 C CA . LYS A 1 199 ? -11.512 12.137 40.299 1.00 90.00 199 LYS A CA 1
ATOM 1673 C C . LYS A 1 199 ? -10.058 11.710 40.515 1.00 90.00 199 LYS A C 1
ATOM 1675 O O . LYS A 1 199 ? -9.218 12.523 40.876 1.00 90.00 199 LYS A O 1
ATOM 1680 N N . ASN A 1 200 ? -9.734 10.447 40.232 1.00 88.19 200 ASN A N 1
ATOM 1681 C CA . ASN A 1 200 ? -8.364 9.951 40.367 1.00 88.19 200 ASN A CA 1
ATOM 1682 C C . ASN A 1 200 ? -7.386 10.657 39.413 1.00 88.19 200 ASN A C 1
ATOM 1684 O O . ASN A 1 200 ? -6.244 10.887 39.788 1.00 88.19 200 ASN A O 1
ATOM 1688 N N . ILE A 1 201 ? -7.814 11.015 38.198 1.00 86.56 201 ILE A N 1
ATOM 1689 C CA . ILE A 1 201 ? -6.982 11.762 37.240 1.00 86.56 201 ILE A CA 1
ATOM 1690 C C . ILE A 1 201 ? -6.722 13.187 37.717 1.00 86.56 201 ILE A C 1
ATOM 1692 O O . ILE A 1 201 ? -5.602 13.661 37.573 1.00 86.56 201 ILE A O 1
ATOM 1696 N N . GLU A 1 202 ? -7.726 13.848 38.292 1.00 88.06 202 GLU A N 1
ATOM 1697 C CA . GLU A 1 202 ? -7.587 15.202 38.846 1.00 88.06 202 GLU A CA 1
ATOM 1698 C C . GLU A 1 202 ? -6.594 15.253 40.018 1.00 88.06 202 GLU A C 1
ATOM 1700 O O . GLU A 1 202 ? -5.906 16.255 40.205 1.00 88.06 202 GLU A O 1
ATOM 1705 N N . LEU A 1 203 ? -6.478 14.163 40.783 1.00 90.56 203 LEU A N 1
ATOM 1706 C CA . LEU A 1 203 ? -5.532 14.049 41.897 1.00 90.56 203 LEU A CA 1
ATOM 1707 C C . LEU A 1 203 ? -4.080 13.815 41.448 1.00 90.56 203 LEU A C 1
ATOM 1709 O O . LEU A 1 203 ? -3.155 14.177 42.178 1.00 90.56 203 LEU A O 1
ATOM 1713 N N . ILE A 1 204 ? -3.859 13.220 40.271 1.00 87.38 204 ILE A N 1
ATOM 1714 C CA . ILE A 1 204 ? -2.517 12.890 39.776 1.00 87.38 204 ILE A CA 1
ATOM 1715 C C . ILE A 1 204 ? -1.834 14.150 39.241 1.00 87.38 204 ILE A C 1
ATOM 1717 O O . ILE A 1 204 ? -2.245 14.718 38.230 1.00 87.38 204 ILE A O 1
ATOM 1721 N N . LYS A 1 205 ? -0.733 14.547 39.886 1.00 86.25 205 LYS A N 1
ATOM 1722 C CA . LYS A 1 205 ? 0.068 15.716 39.482 1.00 86.25 205 LYS A CA 1
ATOM 1723 C C . LYS A 1 205 ? 1.318 15.339 38.692 1.00 86.25 205 LYS A C 1
ATOM 1725 O O . LYS A 1 205 ? 1.793 16.144 37.896 1.00 86.25 205 LYS A O 1
ATOM 1730 N N . ASN A 1 206 ? 1.860 14.140 38.915 1.00 87.75 206 ASN A N 1
ATOM 1731 C CA . ASN A 1 206 ? 3.118 13.714 38.312 1.00 87.75 206 ASN A CA 1
ATOM 1732 C C . ASN A 1 206 ? 2.896 12.872 37.040 1.00 87.75 206 ASN A C 1
ATOM 1734 O O . ASN A 1 206 ? 2.031 11.995 36.979 1.00 87.75 206 ASN A O 1
ATOM 1738 N N . ASP A 1 207 ? 3.730 13.092 36.024 1.00 80.06 207 ASP A N 1
ATOM 1739 C CA . ASP A 1 207 ? 3.682 12.360 34.752 1.00 80.06 207 ASP A CA 1
ATOM 1740 C C . ASP A 1 207 ? 4.002 10.866 34.922 1.00 80.06 207 ASP A C 1
ATOM 1742 O O . ASP A 1 207 ? 3.504 10.019 34.173 1.00 80.06 207 ASP A O 1
ATOM 1746 N N . GLU A 1 208 ? 4.843 10.530 35.901 1.00 80.75 208 GLU A N 1
ATOM 1747 C CA . GLU A 1 208 ? 5.208 9.147 36.217 1.00 80.75 208 GLU A CA 1
ATOM 1748 C C . GLU A 1 208 ? 4.022 8.373 36.798 1.00 80.75 208 GLU A C 1
ATOM 1750 O O . GLU A 1 208 ? 3.687 7.287 36.316 1.00 80.75 208 GLU A O 1
ATOM 1755 N N . GLU A 1 209 ? 3.319 8.977 37.754 1.00 82.31 209 GLU A N 1
ATOM 1756 C CA . GLU A 1 209 ? 2.081 8.452 38.334 1.00 82.31 209 GLU A CA 1
ATOM 1757 C C . GLU A 1 209 ? 0.997 8.298 37.264 1.00 82.31 209 GLU A C 1
ATOM 1759 O O . GLU A 1 209 ? 0.348 7.255 37.177 1.00 82.31 209 GLU A O 1
ATOM 1764 N N . MET A 1 210 ? 0.865 9.281 36.367 1.00 82.69 210 MET A N 1
ATOM 1765 C CA . MET A 1 210 ? -0.069 9.228 35.240 1.00 82.69 210 MET A CA 1
ATOM 1766 C C . MET A 1 210 ? 0.234 8.056 34.295 1.00 82.69 210 MET A C 1
ATOM 1768 O O . MET A 1 210 ? -0.669 7.422 33.740 1.00 82.69 210 MET A O 1
ATOM 1772 N N . GLN A 1 211 ? 1.509 7.736 34.087 1.00 78.06 211 GLN A N 1
ATOM 1773 C CA . GLN A 1 211 ? 1.916 6.607 33.258 1.00 78.06 211 GLN A CA 1
ATOM 1774 C C . GLN A 1 211 ? 1.639 5.261 33.944 1.00 78.06 211 GLN A C 1
ATOM 1776 O O . GLN A 1 211 ? 1.179 4.331 33.273 1.00 78.06 211 GLN A O 1
ATOM 1781 N N . ILE A 1 212 ? 1.867 5.153 35.255 1.00 79.94 212 ILE A N 1
ATOM 1782 C CA . ILE A 1 212 ? 1.504 3.968 36.049 1.00 79.94 212 ILE A CA 1
ATOM 1783 C C . ILE A 1 212 ? -0.013 3.773 36.020 1.00 79.94 212 ILE A C 1
ATOM 1785 O O . ILE A 1 212 ? -0.488 2.691 35.677 1.00 79.94 212 ILE A O 1
ATOM 1789 N N . PHE A 1 213 ? -0.777 4.837 36.252 1.00 81.69 213 PHE A N 1
ATOM 1790 C CA . PHE A 1 213 ? -2.234 4.837 36.184 1.00 81.69 213 PHE A CA 1
ATOM 1791 C C . PHE A 1 213 ? -2.745 4.335 34.823 1.00 81.69 213 PHE A C 1
ATOM 1793 O O . PHE A 1 213 ? -3.555 3.409 34.756 1.00 81.69 213 PHE A O 1
ATOM 1800 N N . LYS A 1 214 ? -2.186 4.838 33.711 1.00 78.75 214 LYS A N 1
ATOM 1801 C CA . LYS A 1 214 ? -2.506 4.358 32.350 1.00 78.75 214 LYS A CA 1
ATOM 1802 C C . LYS A 1 214 ? -2.174 2.880 32.122 1.00 78.75 214 LYS A C 1
ATOM 1804 O O . LYS A 1 214 ? -2.856 2.232 31.327 1.00 78.75 214 LYS A O 1
ATOM 1809 N N . LYS A 1 215 ? -1.134 2.341 32.769 1.00 76.50 215 LYS A N 1
ATOM 1810 C CA . LYS A 1 215 ? -0.784 0.910 32.705 1.00 76.50 215 LYS A CA 1
ATOM 1811 C C . LYS A 1 215 ? -1.727 0.054 33.546 1.00 76.50 215 LYS A C 1
ATOM 1813 O O . LYS A 1 215 ? -2.165 -0.988 33.066 1.00 76.50 215 LYS A O 1
ATOM 1818 N N . VAL A 1 216 ? -2.068 0.483 34.758 1.00 77.62 216 VAL A N 1
ATOM 1819 C CA . VAL A 1 216 ? -3.011 -0.230 35.638 1.00 77.62 216 VAL A CA 1
ATOM 1820 C C . VAL A 1 216 ? -4.387 -0.328 34.976 1.00 77.62 216 VAL A C 1
ATOM 1822 O O . VAL A 1 216 ? -4.983 -1.399 34.939 1.00 77.62 216 VAL A O 1
ATOM 1825 N N . LEU A 1 217 ? -4.840 0.748 34.328 1.00 76.62 217 LEU A N 1
ATOM 1826 C CA . LEU A 1 217 ? -6.102 0.768 33.581 1.00 76.62 217 LEU A CA 1
ATOM 1827 C C . LEU A 1 217 ? -6.034 0.082 32.209 1.00 76.62 217 LEU A C 1
ATOM 1829 O O . LEU A 1 217 ? -7.057 -0.058 31.534 1.00 76.62 217 LEU A O 1
ATOM 1833 N N . SER A 1 218 ? -4.851 -0.361 31.770 1.00 67.94 218 SER A N 1
ATOM 1834 C CA . SER A 1 218 ? -4.686 -1.087 30.509 1.00 67.94 218 SER A CA 1
ATOM 1835 C C . SER A 1 218 ? -5.062 -2.565 30.684 1.00 67.94 218 SER A C 1
ATOM 1837 O O . SER A 1 218 ? -4.216 -3.437 30.871 1.00 67.94 218 SER A O 1
ATOM 1839 N N . GLY A 1 219 ? -6.364 -2.847 30.610 1.00 68.75 219 GLY A N 1
ATOM 1840 C CA . GLY A 1 219 ? -6.928 -4.194 30.727 1.00 68.75 219 GLY A CA 1
ATOM 1841 C C . GLY A 1 219 ? -8.133 -4.400 29.811 1.00 68.75 219 GLY A C 1
ATOM 1842 O O . GLY A 1 219 ? -8.741 -3.440 29.329 1.00 68.75 219 GLY A O 1
ATOM 1843 N N . ASP A 1 220 ? -8.484 -5.659 29.556 1.00 66.94 220 ASP A N 1
ATOM 1844 C CA . ASP A 1 220 ? -9.532 -6.005 28.590 1.00 66.94 220 ASP A CA 1
ATOM 1845 C C . ASP A 1 220 ? -10.925 -5.553 29.026 1.00 66.94 220 ASP A C 1
ATOM 1847 O O . ASP A 1 220 ? -11.731 -5.170 28.185 1.00 66.94 220 ASP A O 1
ATOM 1851 N N . ILE A 1 221 ? -11.193 -5.507 30.333 1.00 67.00 221 ILE A N 1
ATOM 1852 C CA . ILE A 1 221 ? -12.463 -5.016 30.887 1.00 67.00 221 ILE A CA 1
ATOM 1853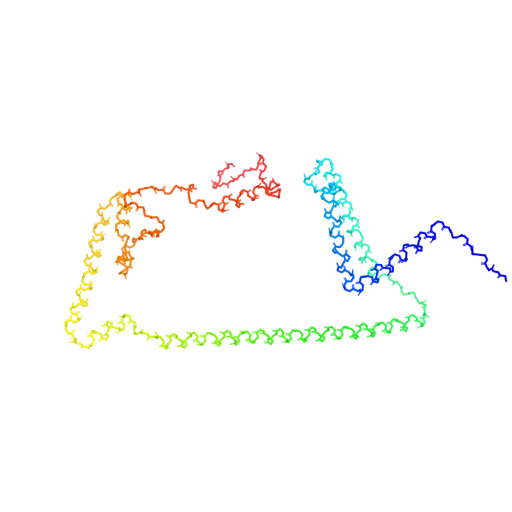 C C . ILE A 1 221 ? -12.646 -3.532 30.554 1.00 67.00 221 ILE A C 1
ATOM 1855 O O . ILE A 1 221 ? -13.662 -3.129 29.990 1.00 67.00 221 ILE A O 1
ATOM 1859 N N . VAL A 1 222 ? -11.623 -2.724 30.829 1.00 70.75 222 VAL A N 1
ATOM 1860 C CA . VAL A 1 222 ? -11.651 -1.277 30.597 1.00 70.75 222 VAL A CA 1
ATOM 1861 C C . VAL A 1 222 ? -11.758 -0.962 29.097 1.00 70.75 222 VAL A C 1
ATOM 1863 O O . VAL A 1 222 ? -12.507 -0.066 28.700 1.00 70.75 222 VAL A O 1
ATOM 1866 N N . LYS A 1 223 ? -11.081 -1.749 28.245 1.00 70.12 223 LYS A N 1
ATOM 1867 C CA . LYS A 1 223 ? -11.200 -1.664 26.779 1.00 70.12 223 LYS A CA 1
ATOM 1868 C C . LYS A 1 223 ? -12.578 -2.103 26.270 1.00 70.12 223 LYS A C 1
ATOM 1870 O O . LYS A 1 223 ? -13.132 -1.439 25.398 1.00 70.12 223 LYS A O 1
ATOM 1875 N N . LYS A 1 224 ? -13.145 -3.192 26.805 1.00 69.38 224 LYS A N 1
ATOM 1876 C CA . LYS A 1 224 ? -14.453 -3.746 26.404 1.00 69.38 224 LYS A CA 1
ATOM 1877 C C . LYS A 1 224 ? -15.580 -2.737 26.609 1.00 69.38 224 LYS A C 1
ATOM 1879 O O . LYS A 1 224 ? -16.441 -2.615 25.742 1.00 69.38 224 LYS A O 1
ATOM 1884 N N . TYR A 1 225 ? -15.544 -2.000 27.717 1.00 70.50 225 TYR A N 1
ATOM 1885 C CA . TYR A 1 225 ? -16.555 -0.997 28.058 1.00 70.50 225 TYR A CA 1
ATOM 1886 C C . TYR A 1 225 ? -16.198 0.431 27.616 1.00 70.50 225 TYR A C 1
ATOM 1888 O O . TYR A 1 225 ? -16.955 1.350 27.907 1.00 70.50 225 TYR A O 1
ATOM 1896 N N . LYS A 1 226 ? -15.073 0.633 26.909 1.00 68.50 226 LYS A N 1
ATOM 1897 C CA . LYS A 1 226 ? -14.621 1.939 26.381 1.00 68.50 226 LYS A CA 1
ATOM 1898 C C . LYS A 1 226 ? -14.637 3.082 27.405 1.00 68.50 226 LYS A C 1
ATOM 1900 O O . LYS A 1 226 ? -14.785 4.247 27.050 1.00 68.50 226 LYS A O 1
ATOM 1905 N N . VAL A 1 227 ? -14.443 2.752 28.679 1.00 71.50 227 VAL A N 1
ATOM 1906 C CA . VAL A 1 227 ? -14.521 3.708 29.795 1.00 71.50 227 VAL A CA 1
ATOM 1907 C C . VAL A 1 227 ? -13.505 4.840 29.612 1.00 71.50 227 VAL A C 1
ATOM 1909 O O . VAL A 1 227 ? -13.786 5.998 29.896 1.00 71.50 227 VAL A O 1
ATOM 1912 N N . LEU A 1 228 ? -12.333 4.508 29.068 1.00 68.62 228 LEU A N 1
ATOM 1913 C CA . LEU A 1 228 ? -11.231 5.446 28.863 1.00 68.62 228 LEU A CA 1
ATOM 1914 C C . LEU A 1 228 ? -11.444 6.424 27.701 1.00 68.62 228 LEU A C 1
ATOM 1916 O O . LEU A 1 228 ? -10.922 7.537 27.764 1.00 68.62 228 LEU A O 1
ATOM 1920 N N . ASP A 1 229 ? -12.234 6.053 26.685 1.00 70.25 229 ASP A N 1
ATOM 1921 C CA . ASP A 1 229 ? -12.528 6.935 25.543 1.00 70.25 229 ASP A CA 1
ATOM 1922 C C . ASP A 1 229 ? -13.271 8.194 26.014 1.00 70.25 229 ASP A C 1
ATOM 1924 O O . ASP A 1 229 ? -13.018 9.292 25.525 1.00 70.25 229 ASP A O 1
ATOM 1928 N N . GLN A 1 230 ? -14.145 8.051 27.014 1.00 69.56 230 GLN A N 1
ATOM 1929 C CA . GLN A 1 230 ? -14.937 9.153 27.569 1.00 69.56 230 GLN A CA 1
ATOM 1930 C C . GLN A 1 230 ? -14.149 10.051 28.530 1.00 69.56 230 GLN A C 1
ATOM 1932 O O . GLN A 1 230 ? -14.539 11.189 28.773 1.00 69.56 230 GLN A O 1
ATOM 1937 N N . ILE A 1 231 ? -13.036 9.553 29.070 1.00 72.19 231 ILE A N 1
ATOM 1938 C CA . ILE A 1 231 ? -12.166 10.288 29.998 1.00 72.19 231 ILE A CA 1
ATOM 1939 C C . ILE A 1 231 ? -10.953 10.879 29.245 1.00 72.19 231 ILE A C 1
ATOM 1941 O O . ILE A 1 231 ? -10.054 11.465 29.837 1.00 72.19 231 ILE A O 1
ATOM 1945 N N . ASN A 1 232 ? -10.922 10.747 27.911 1.00 69.88 232 ASN A N 1
ATOM 1946 C CA . ASN A 1 232 ? -9.851 11.220 27.028 1.00 69.88 232 ASN A CA 1
ATOM 1947 C C . ASN A 1 232 ? -8.450 10.691 27.408 1.00 69.88 232 ASN A C 1
ATOM 1949 O O . ASN A 1 232 ? -7.419 11.300 27.112 1.00 69.88 232 ASN A O 1
ATOM 1953 N N . VAL A 1 233 ? -8.397 9.523 28.054 1.00 70.50 233 VAL A N 1
ATOM 1954 C CA . VAL A 1 233 ? -7.151 8.843 28.411 1.00 70.50 233 VAL A CA 1
ATOM 1955 C C . VAL A 1 233 ? -6.944 7.697 27.437 1.00 70.50 233 VAL A C 1
ATOM 1957 O O . VAL A 1 233 ? -7.763 6.795 27.338 1.00 70.50 233 VAL A O 1
ATOM 1960 N N . LYS A 1 234 ? -5.822 7.675 26.716 1.00 68.00 234 LYS A N 1
ATOM 1961 C CA . LYS A 1 234 ? -5.499 6.527 25.858 1.00 68.00 234 LYS A CA 1
ATOM 1962 C C . LYS A 1 234 ? -4.829 5.431 26.696 1.00 68.00 234 LYS A C 1
ATOM 1964 O O . LYS A 1 234 ? -3.767 5.708 27.264 1.00 68.00 234 LYS A O 1
ATOM 1969 N N . PRO A 1 235 ? -5.391 4.207 26.775 1.00 64.62 235 PRO A N 1
ATOM 1970 C CA . PRO A 1 235 ? -4.716 3.101 27.443 1.00 64.62 235 PRO A CA 1
ATOM 1971 C C . PRO A 1 235 ? -3.394 2.799 26.741 1.00 64.62 235 PRO A C 1
ATOM 1973 O O . PRO A 1 235 ? -3.315 2.831 25.509 1.00 64.62 235 PRO A O 1
ATOM 1976 N N . LEU A 1 236 ? -2.362 2.446 27.510 1.00 64.06 236 LEU A N 1
ATOM 1977 C CA . LEU A 1 236 ? -1.159 1.883 26.908 1.00 64.06 236 LEU A CA 1
ATOM 1978 C C . LEU A 1 236 ? -1.515 0.535 26.271 1.00 64.06 236 LEU A C 1
ATOM 1980 O O . LEU A 1 236 ? -2.033 -0.373 26.923 1.00 64.06 236 LEU A O 1
ATOM 1984 N N . THR A 1 237 ? -1.242 0.384 24.978 1.00 58.28 237 THR A N 1
ATOM 1985 C CA . THR A 1 237 ? -1.360 -0.907 24.306 1.00 58.28 237 THR A CA 1
ATOM 1986 C C . THR A 1 237 ? -0.222 -1.807 24.781 1.00 58.28 237 THR A C 1
ATOM 1988 O O . THR A 1 237 ? 0.926 -1.660 24.364 1.00 58.28 237 THR A O 1
ATOM 1991 N N . ARG A 1 238 ? -0.527 -2.745 25.686 1.00 58.03 238 ARG A N 1
ATOM 1992 C CA . ARG A 1 238 ? 0.390 -3.844 26.006 1.00 58.03 238 ARG A CA 1
ATOM 1993 C C . ARG A 1 238 ? 0.608 -4.664 24.736 1.00 58.03 238 ARG A C 1
ATOM 1995 O O . ARG A 1 238 ? -0.348 -5.200 24.178 1.00 58.03 238 ARG A O 1
ATOM 2002 N N . SER A 1 239 ? 1.849 -4.709 24.256 1.00 54.88 239 SER A N 1
ATOM 2003 C CA . SER A 1 239 ? 2.235 -5.670 23.225 1.00 54.88 239 SER A CA 1
ATOM 2004 C C . SER A 1 239 ? 2.150 -7.064 23.848 1.00 54.88 239 SER A C 1
ATOM 2006 O O . SER A 1 239 ? 2.766 -7.256 24.898 1.00 54.88 239 SER A O 1
ATOM 2008 N N . PRO A 1 240 ? 1.433 -8.027 23.244 1.00 54.91 240 PRO A N 1
ATOM 2009 C CA . PRO A 1 240 ? 1.319 -9.384 23.789 1.00 54.91 240 PRO A CA 1
ATOM 2010 C C . PRO A 1 240 ? 2.679 -10.092 23.899 1.00 54.91 240 PRO A C 1
ATOM 2012 O O . PRO A 1 240 ? 2.838 -11.019 24.675 1.00 54.91 240 PRO A O 1
ATOM 2015 N N . THR A 1 241 ? 3.675 -9.628 23.147 1.00 51.94 241 THR A N 1
ATOM 2016 C CA . THR A 1 241 ? 5.020 -10.206 23.041 1.00 51.94 241 THR A CA 1
ATOM 2017 C C . THR A 1 241 ? 6.007 -9.795 24.133 1.00 51.94 241 THR A C 1
ATOM 2019 O O . THR A 1 241 ? 7.128 -10.286 24.128 1.00 51.94 241 THR A O 1
ATOM 2022 N N . THR A 1 242 ? 5.653 -8.890 25.048 1.00 55.66 242 THR A N 1
ATOM 2023 C CA . THR A 1 242 ? 6.569 -8.477 26.124 1.00 55.66 242 THR A CA 1
ATOM 2024 C C . THR A 1 242 ? 5.815 -8.356 27.436 1.00 55.66 242 THR A C 1
ATOM 2026 O O . THR A 1 242 ? 5.121 -7.359 27.659 1.00 55.66 242 THR A O 1
ATOM 2029 N N . GLU A 1 243 ? 5.983 -9.344 28.312 1.00 56.06 243 GLU A N 1
ATOM 2030 C CA . GLU A 1 243 ? 5.564 -9.291 29.712 1.00 56.06 243 GLU A CA 1
ATOM 2031 C C . GLU A 1 243 ? 6.426 -8.275 30.467 1.00 56.06 243 GLU A C 1
ATOM 2033 O O . GLU A 1 243 ? 7.370 -8.599 31.177 1.00 56.06 243 GLU A O 1
ATOM 2038 N N . LYS A 1 244 ? 6.150 -6.988 30.253 1.00 60.50 244 LYS A N 1
ATOM 2039 C CA . LYS A 1 244 ? 6.781 -5.929 31.036 1.00 60.50 244 LYS A CA 1
ATOM 2040 C C . LYS A 1 244 ? 6.076 -5.810 32.380 1.00 60.50 244 LYS A C 1
ATOM 2042 O O . LYS A 1 244 ? 4.842 -5.711 32.427 1.00 60.50 244 LYS A O 1
ATOM 2047 N N . SER A 1 245 ? 6.871 -5.760 33.449 1.00 65.06 245 SER A N 1
ATOM 2048 C CA . SER A 1 245 ? 6.401 -5.442 34.798 1.00 65.06 245 SER A CA 1
ATOM 2049 C C . SER A 1 245 ? 5.599 -4.134 34.795 1.00 65.06 245 SER A C 1
ATOM 2051 O O . SER A 1 245 ? 5.916 -3.190 34.062 1.00 65.06 245 SER A O 1
ATOM 2053 N N . LEU A 1 246 ? 4.547 -4.061 35.620 1.00 60.62 246 LEU A N 1
ATOM 2054 C CA . LEU A 1 246 ? 3.719 -2.855 35.773 1.00 60.62 246 LEU A CA 1
ATOM 2055 C C . LEU A 1 246 ? 4.575 -1.625 36.131 1.00 60.62 246 LEU A C 1
ATOM 2057 O O . LEU A 1 246 ? 4.315 -0.525 35.635 1.00 60.62 246 LEU A O 1
ATOM 2061 N N . LEU A 1 247 ? 5.648 -1.845 36.893 1.00 63.09 247 LEU A N 1
ATOM 2062 C CA . LEU A 1 247 ? 6.560 -0.824 37.408 1.00 63.09 247 LEU A CA 1
ATOM 2063 C C . LEU A 1 247 ? 7.730 -0.492 36.467 1.00 63.09 247 LEU A C 1
ATOM 2065 O O . LEU A 1 247 ? 8.526 0.385 36.775 1.00 63.09 247 LEU A O 1
ATOM 2069 N N . ASP A 1 248 ? 7.848 -1.142 35.307 1.00 65.06 248 ASP A N 1
ATOM 2070 C CA . ASP A 1 248 ? 8.976 -0.899 34.401 1.00 65.06 248 ASP A CA 1
ATOM 2071 C C . ASP A 1 248 ? 8.790 0.429 33.639 1.00 65.06 248 ASP A C 1
ATOM 2073 O O . ASP A 1 248 ? 8.042 0.519 32.657 1.00 65.06 248 ASP A O 1
ATOM 2077 N N . MET A 1 249 ? 9.401 1.502 34.146 1.00 61.59 249 MET A N 1
ATOM 2078 C CA . MET A 1 249 ? 9.232 2.887 33.677 1.00 61.59 249 MET A CA 1
ATOM 2079 C C . MET A 1 249 ? 10.182 3.282 32.540 1.00 61.59 249 MET A C 1
ATOM 2081 O O . MET A 1 249 ? 10.265 4.459 32.187 1.00 61.59 249 MET A O 1
ATOM 2085 N N . THR A 1 250 ? 10.857 2.317 31.909 1.00 63.22 250 THR A N 1
ATOM 2086 C CA . THR A 1 250 ? 11.791 2.575 30.805 1.00 63.22 250 THR A CA 1
ATOM 2087 C C . THR A 1 250 ? 11.121 3.344 29.651 1.00 63.22 250 THR A C 1
ATOM 2089 O O . THR A 1 250 ? 10.352 2.809 28.844 1.00 63.22 250 THR A O 1
ATOM 2092 N N . ARG A 1 251 ? 11.395 4.656 29.560 1.00 59.22 251 ARG A N 1
ATOM 2093 C CA . ARG A 1 251 ? 10.935 5.501 28.449 1.00 59.22 251 ARG A CA 1
ATOM 2094 C C . ARG A 1 251 ? 11.760 5.181 27.207 1.00 59.22 251 ARG A C 1
ATOM 2096 O O . ARG A 1 251 ? 12.980 5.288 27.224 1.00 59.22 251 ARG A O 1
ATOM 2103 N N . LYS A 1 252 ? 11.084 4.882 26.091 1.00 61.28 252 LYS A N 1
ATOM 2104 C CA . LYS A 1 252 ? 11.730 4.891 24.770 1.00 61.28 252 LYS A CA 1
ATOM 2105 C C . LYS A 1 252 ? 12.224 6.306 24.485 1.00 61.28 252 LYS A C 1
ATOM 2107 O O . LYS A 1 252 ? 11.421 7.235 24.360 1.00 61.28 252 LYS A O 1
ATOM 2112 N N . THR A 1 253 ? 13.532 6.468 24.371 1.00 62.81 253 THR A N 1
ATOM 2113 C CA . THR A 1 253 ? 14.152 7.736 23.998 1.00 62.81 253 THR A CA 1
ATOM 2114 C C . THR A 1 253 ? 13.865 8.043 22.524 1.00 62.81 253 THR A C 1
ATOM 2116 O O . THR A 1 253 ? 13.458 7.179 21.743 1.00 62.81 253 THR A O 1
ATOM 2119 N N . ARG A 1 254 ? 14.084 9.290 22.086 1.00 61.28 254 ARG A N 1
ATOM 2120 C CA . ARG A 1 254 ? 13.921 9.667 20.667 1.00 61.28 254 ARG A CA 1
ATOM 2121 C C . ARG A 1 254 ? 14.774 8.792 19.735 1.00 61.28 254 ARG A C 1
ATOM 2123 O O . ARG A 1 254 ? 14.350 8.531 18.613 1.00 61.28 254 ARG A O 1
ATOM 2130 N N . LYS A 1 255 ? 15.925 8.304 20.211 1.00 61.56 255 LYS A N 1
ATOM 2131 C CA . LYS A 1 255 ? 16.822 7.401 19.471 1.00 61.56 255 LYS A CA 1
ATOM 2132 C C . LYS A 1 255 ? 16.178 6.038 19.170 1.00 61.56 255 LYS A C 1
ATOM 2134 O O . LYS A 1 255 ? 16.473 5.464 18.119 1.00 61.56 255 LYS A O 1
ATOM 2139 N N . ASP A 1 256 ? 15.259 5.596 20.030 1.00 64.00 256 ASP A N 1
ATOM 2140 C CA . ASP A 1 256 ? 14.530 4.322 19.929 1.00 64.00 256 ASP A CA 1
ATOM 2141 C C . ASP A 1 256 ? 13.277 4.420 19.046 1.00 64.00 256 ASP A C 1
ATOM 2143 O O . ASP A 1 256 ? 12.728 3.404 18.622 1.00 64.00 256 ASP A O 1
ATOM 2147 N N . LYS A 1 257 ? 12.796 5.643 18.773 1.00 63.91 257 LYS A N 1
ATOM 2148 C CA . LYS A 1 257 ? 11.669 5.903 17.858 1.00 63.91 257 LYS A CA 1
ATOM 2149 C C . LYS A 1 257 ? 12.079 5.945 16.388 1.00 63.91 257 LYS A C 1
ATOM 2151 O O . LYS A 1 257 ? 11.213 5.839 15.525 1.00 63.91 257 LYS A O 1
ATOM 2156 N N . ILE A 1 258 ? 13.362 6.155 16.099 1.00 74.50 258 ILE A N 1
ATOM 2157 C CA . ILE A 1 258 ? 13.850 6.177 14.721 1.00 74.50 258 ILE A CA 1
ATOM 2158 C C . ILE A 1 258 ? 13.919 4.732 14.240 1.00 74.50 258 ILE A C 1
ATOM 2160 O O . ILE A 1 258 ? 14.744 3.955 14.726 1.00 74.50 258 ILE A O 1
ATOM 2164 N N . ASP A 1 259 ? 13.047 4.404 13.290 1.00 77.69 259 ASP A N 1
ATOM 2165 C CA . ASP A 1 259 ? 12.969 3.083 12.681 1.00 77.69 259 ASP A CA 1
ATOM 2166 C C . ASP A 1 259 ? 14.343 2.655 12.144 1.00 77.69 259 ASP A C 1
ATOM 2168 O O . ASP A 1 259 ? 15.026 3.420 11.457 1.00 77.69 259 ASP A O 1
ATOM 2172 N N . LEU A 1 260 ? 14.756 1.424 12.454 1.00 79.69 260 LEU A N 1
ATOM 2173 C CA . LEU A 1 260 ? 16.006 0.856 11.947 1.00 79.69 260 LEU A CA 1
ATOM 2174 C C . LEU A 1 260 ? 16.024 0.848 10.419 1.00 79.69 260 LEU A C 1
ATOM 2176 O O . LEU A 1 260 ? 17.078 1.051 9.821 1.00 79.69 260 LEU A O 1
ATOM 2180 N N . LYS A 1 261 ? 14.861 0.667 9.786 1.00 79.38 261 LYS A N 1
ATOM 2181 C CA . LYS A 1 261 ? 14.744 0.737 8.331 1.00 79.38 261 LYS A CA 1
ATOM 2182 C C . LYS A 1 261 ? 14.988 2.150 7.812 1.00 79.38 261 LYS A C 1
ATOM 2184 O O . LYS A 1 261 ? 15.695 2.304 6.829 1.00 79.38 261 LYS A O 1
ATOM 2189 N N . LEU A 1 262 ? 14.485 3.178 8.498 1.00 81.81 262 LEU A N 1
ATOM 2190 C CA . LEU A 1 262 ? 14.777 4.571 8.158 1.00 81.81 262 LEU A CA 1
ATOM 2191 C C . LEU A 1 262 ? 16.265 4.891 8.341 1.00 81.81 262 LEU A C 1
ATOM 2193 O O . LEU A 1 262 ? 16.836 5.560 7.492 1.00 81.81 262 LEU A O 1
ATOM 2197 N N . LYS A 1 263 ? 16.912 4.381 9.400 1.00 81.81 263 LYS A N 1
ATOM 2198 C CA . LYS A 1 263 ? 18.371 4.524 9.574 1.00 81.81 263 LYS A CA 1
ATOM 2199 C C . LYS A 1 263 ? 19.133 3.905 8.403 1.00 81.81 263 LYS A C 1
ATOM 2201 O O . LYS A 1 263 ? 20.052 4.537 7.898 1.00 81.81 263 LYS A O 1
ATOM 2206 N N . LYS A 1 264 ? 18.721 2.715 7.953 1.00 84.50 264 LYS A N 1
ATOM 2207 C CA . LYS A 1 264 ? 19.296 2.056 6.772 1.00 84.50 264 LYS A CA 1
ATOM 2208 C C . LYS A 1 264 ? 19.041 2.838 5.489 1.00 84.50 264 LYS A C 1
ATOM 2210 O O . LYS A 1 264 ? 19.983 3.068 4.762 1.00 84.50 264 LYS A O 1
ATOM 2215 N N . VAL A 1 265 ? 17.825 3.327 5.257 1.00 85.75 265 VAL A N 1
ATOM 2216 C CA . VAL A 1 265 ? 17.501 4.142 4.073 1.00 85.75 265 VAL A CA 1
ATOM 2217 C C . VAL A 1 265 ? 18.279 5.457 4.063 1.00 85.75 265 VAL A C 1
ATOM 2219 O O . VAL A 1 265 ? 18.732 5.881 3.013 1.00 85.75 265 VAL A O 1
ATOM 2222 N N . VAL A 1 266 ? 18.454 6.111 5.215 1.00 82.50 266 VAL A N 1
ATOM 2223 C CA . VAL A 1 266 ? 19.287 7.320 5.316 1.00 82.50 266 VAL A CA 1
ATOM 2224 C C . VAL A 1 266 ? 20.758 6.986 5.067 1.00 82.50 266 VAL A C 1
ATOM 2226 O O . VAL A 1 266 ? 21.434 7.762 4.403 1.00 82.50 266 VAL A O 1
ATOM 2229 N N . ALA A 1 267 ? 21.247 5.845 5.558 1.00 81.69 267 ALA A N 1
ATOM 2230 C CA . ALA A 1 267 ? 22.600 5.378 5.267 1.00 81.69 267 ALA A CA 1
ATOM 2231 C C . ALA A 1 267 ? 22.779 5.076 3.769 1.00 81.69 267 ALA A C 1
ATOM 2233 O O . ALA A 1 267 ? 23.647 5.670 3.149 1.00 81.69 267 ALA A O 1
ATOM 2234 N N . GLU A 1 268 ? 21.896 4.273 3.170 1.00 84.38 268 GLU A N 1
ATOM 2235 C CA . GLU A 1 268 ? 21.869 3.956 1.734 1.00 84.38 268 GLU A CA 1
ATOM 2236 C C . GLU A 1 268 ? 21.771 5.232 0.878 1.00 84.38 268 GLU A C 1
ATOM 2238 O O . GLU A 1 268 ? 22.514 5.399 -0.082 1.00 84.38 268 GLU A O 1
ATOM 2243 N N . PHE A 1 269 ? 20.921 6.189 1.265 1.00 81.81 269 PHE A N 1
ATOM 2244 C CA . PHE A 1 269 ? 20.804 7.491 0.604 1.00 81.81 269 PHE A CA 1
ATOM 2245 C C . PHE A 1 269 ? 22.107 8.301 0.665 1.00 81.81 269 PHE A C 1
ATOM 2247 O O . PHE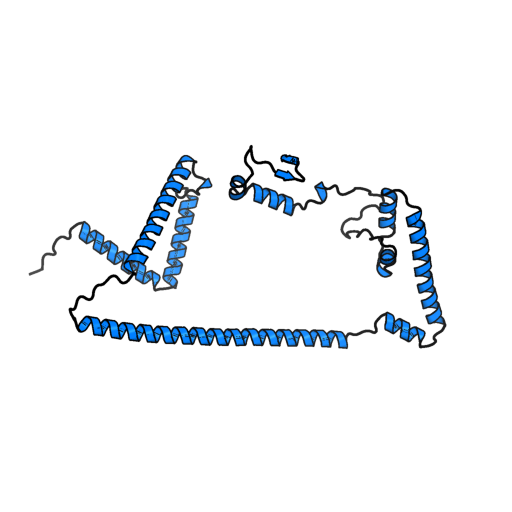 A 1 269 ? 22.473 8.941 -0.318 1.00 81.81 269 PHE A O 1
ATOM 2254 N N . LEU A 1 270 ? 22.811 8.301 1.799 1.00 74.94 270 LEU A N 1
ATOM 2255 C CA . LEU A 1 270 ? 24.094 9.001 1.937 1.00 74.94 270 LEU A CA 1
ATOM 2256 C C . LEU A 1 270 ? 25.257 8.248 1.265 1.00 74.94 270 LEU A C 1
ATOM 2258 O O . LEU A 1 270 ? 26.241 8.881 0.891 1.00 74.94 270 LEU A O 1
ATOM 2262 N N . GLU A 1 271 ? 25.140 6.930 1.089 1.00 76.50 271 GLU A N 1
ATOM 2263 C CA . GLU A 1 271 ? 26.081 6.078 0.347 1.00 76.50 271 GLU A CA 1
ATOM 2264 C C . GLU A 1 271 ? 25.893 6.177 -1.181 1.00 76.50 271 GLU A C 1
ATOM 2266 O O . GLU A 1 271 ? 26.823 5.908 -1.944 1.00 76.50 271 GLU A O 1
ATOM 2271 N N . GLU A 1 272 ? 24.717 6.603 -1.656 1.00 77.38 272 GLU A N 1
ATOM 2272 C CA . GLU A 1 272 ? 24.463 6.881 -3.069 1.00 77.38 272 GLU A CA 1
ATOM 2273 C C . GLU A 1 272 ? 25.231 8.128 -3.554 1.00 77.38 272 GLU A C 1
ATOM 2275 O O . GLU A 1 272 ? 24.945 9.276 -3.206 1.00 77.38 272 GLU A O 1
ATOM 2280 N N . ASP A 1 273 ? 26.176 7.899 -4.465 1.00 62.12 273 ASP A N 1
ATOM 2281 C CA . ASP A 1 273 ? 27.118 8.886 -5.020 1.00 62.12 273 ASP A CA 1
ATOM 2282 C C . ASP A 1 273 ? 26.436 10.106 -5.690 1.00 62.12 273 ASP A C 1
ATOM 2284 O O . ASP A 1 273 ? 27.013 11.186 -5.839 1.00 62.12 273 ASP A O 1
ATOM 2288 N N . CYS A 1 274 ? 25.166 9.965 -6.085 1.00 62.59 274 CYS A N 1
ATOM 2289 C CA . CYS A 1 274 ? 24.339 11.046 -6.623 1.00 62.59 274 CYS A CA 1
ATOM 2290 C C . CYS A 1 274 ? 24.024 12.124 -5.575 1.00 62.59 274 CYS A C 1
ATOM 2292 O O . CYS A 1 274 ? 23.963 13.305 -5.917 1.00 62.59 274 CYS A O 1
ATOM 2294 N N . ASN A 1 275 ? 23.860 11.724 -4.313 1.00 63.47 275 ASN A N 1
ATOM 2295 C CA . ASN A 1 275 ? 23.472 12.602 -3.212 1.00 63.47 275 ASN A CA 1
ATOM 2296 C C . ASN A 1 275 ? 24.696 13.297 -2.604 1.00 63.47 275 ASN A C 1
ATOM 2298 O O . ASN A 1 275 ? 24.617 14.473 -2.262 1.00 63.47 275 ASN A O 1
ATOM 2302 N N . SER A 1 276 ? 25.865 12.644 -2.622 1.00 60.03 276 SER A N 1
ATOM 2303 C CA . SER A 1 276 ? 27.165 13.259 -2.298 1.00 60.03 276 SER A CA 1
ATOM 2304 C C . SER A 1 276 ? 27.486 14.479 -3.185 1.00 60.03 276 SER A C 1
ATOM 2306 O O . SER A 1 276 ? 28.047 15.473 -2.726 1.00 60.03 276 SER A O 1
ATOM 2308 N N . ARG A 1 277 ? 27.040 14.467 -4.450 1.00 58.88 277 ARG A N 1
ATOM 2309 C CA . ARG A 1 277 ? 27.205 15.581 -5.409 1.00 58.88 277 ARG A CA 1
ATOM 2310 C C . ARG A 1 277 ? 26.213 16.734 -5.225 1.00 58.88 277 ARG A C 1
ATOM 2312 O O . ARG A 1 277 ? 26.382 17.766 -5.872 1.00 58.88 277 ARG A O 1
ATOM 2319 N N . LEU A 1 278 ? 25.173 16.529 -4.419 1.00 57.66 278 LEU A N 1
ATOM 2320 C CA . LEU A 1 278 ? 24.092 17.481 -4.146 1.00 57.66 278 LEU A CA 1
ATOM 2321 C C . LEU A 1 278 ? 24.114 17.984 -2.694 1.00 57.66 278 LEU A C 1
ATOM 2323 O O . LEU A 1 278 ? 23.290 18.823 -2.330 1.00 57.66 278 LEU A O 1
ATOM 2327 N N . CYS A 1 279 ? 25.037 17.485 -1.866 1.00 57.28 279 CYS A N 1
ATOM 2328 C CA . CYS A 1 279 ? 25.242 17.988 -0.517 1.00 57.28 279 CYS A CA 1
ATOM 2329 C C . CYS A 1 279 ? 25.711 19.455 -0.557 1.00 57.28 279 CYS A C 1
ATOM 2331 O O . CYS A 1 279 ? 26.559 19.795 -1.388 1.00 57.28 279 CYS A O 1
ATOM 2333 N N . PRO A 1 280 ? 25.191 20.318 0.336 1.00 67.12 280 PRO A N 1
ATOM 2334 C CA . PRO A 1 280 ? 25.614 21.711 0.429 1.00 67.12 280 PRO A CA 1
ATOM 2335 C C . PRO A 1 280 ? 27.133 21.794 0.623 1.00 67.12 280 PRO A C 1
ATOM 2337 O O . PRO A 1 280 ? 27.712 21.077 1.443 1.00 67.12 280 PRO A O 1
ATOM 2340 N N . GLY A 1 281 ? 27.790 22.650 -0.161 1.00 66.12 281 GLY A N 1
ATOM 2341 C CA . GLY A 1 281 ? 29.224 22.885 -0.041 1.00 66.12 281 GLY A CA 1
ATOM 2342 C C . GLY A 1 281 ? 29.570 23.586 1.276 1.00 66.12 281 GLY A C 1
ATOM 2343 O O . GLY A 1 281 ? 28.707 24.117 1.964 1.00 66.12 281 GLY A O 1
ATOM 2344 N N . LYS A 1 282 ? 30.863 23.684 1.613 1.00 68.31 282 LYS A N 1
ATOM 2345 C CA . LYS A 1 282 ? 31.359 24.310 2.864 1.00 68.31 282 LYS A CA 1
ATOM 2346 C C . LYS A 1 282 ? 30.912 25.777 3.078 1.00 68.31 282 LYS A C 1
ATOM 2348 O O . LYS A 1 282 ? 31.128 26.325 4.152 1.00 68.31 282 LYS A O 1
ATOM 2353 N N . LYS A 1 283 ? 30.340 26.421 2.054 1.00 68.88 283 LYS A N 1
ATOM 2354 C CA . LYS A 1 283 ? 29.824 27.802 2.072 1.00 68.88 283 LYS A CA 1
ATOM 2355 C C . LYS A 1 283 ? 28.294 27.893 1.987 1.00 68.88 283 LYS A C 1
ATOM 2357 O O . LYS A 1 283 ? 27.757 28.992 2.116 1.00 68.88 283 LYS A O 1
ATOM 2362 N N . ASP A 1 284 ? 27.604 26.777 1.780 1.00 67.75 284 ASP A N 1
ATOM 2363 C CA . ASP A 1 284 ? 26.147 26.734 1.728 1.00 67.75 284 ASP A CA 1
ATOM 2364 C C . ASP A 1 284 ? 25.612 26.592 3.160 1.00 67.75 284 ASP A C 1
ATOM 2366 O O . ASP A 1 284 ? 26.031 25.706 3.901 1.00 67.75 284 ASP A O 1
ATOM 2370 N N . SER A 1 285 ? 24.700 27.480 3.564 1.00 69.06 285 SER A N 1
ATOM 2371 C CA . SER A 1 285 ? 24.083 27.476 4.900 1.00 69.06 285 SER A CA 1
ATOM 2372 C C . SER A 1 285 ? 22.573 27.339 4.781 1.00 69.06 285 SER A C 1
ATOM 2374 O O . SER A 1 285 ? 21.959 27.853 3.843 1.00 69.06 285 SER A O 1
ATOM 2376 N N . ILE A 1 286 ? 21.962 26.647 5.740 1.00 61.34 286 ILE A N 1
ATOM 2377 C CA . ILE A 1 286 ? 20.507 26.502 5.793 1.00 61.34 286 ILE A CA 1
ATOM 2378 C C . ILE A 1 286 ? 19.988 27.567 6.755 1.00 61.34 286 ILE A C 1
ATOM 2380 O O . ILE A 1 286 ? 20.287 27.542 7.950 1.00 61.34 286 ILE A O 1
ATOM 2384 N N . SER A 1 287 ? 19.198 28.514 6.247 1.00 66.06 287 SER A N 1
ATOM 2385 C CA . SER A 1 287 ? 18.518 29.494 7.090 1.00 66.06 287 SER A CA 1
ATOM 2386 C C . SER A 1 287 ? 17.181 28.934 7.572 1.00 66.06 287 SER A C 1
ATOM 2388 O O . SER A 1 287 ? 16.340 28.489 6.791 1.00 66.06 287 SER A O 1
ATOM 2390 N N . ARG A 1 288 ? 16.964 28.948 8.888 1.00 57.78 288 ARG A N 1
ATOM 2391 C CA . ARG A 1 288 ? 15.668 28.608 9.486 1.00 57.78 288 ARG A CA 1
ATOM 2392 C C . ARG A 1 288 ? 15.280 29.712 10.451 1.00 57.78 288 ARG A C 1
ATOM 2394 O O . ARG A 1 288 ? 16.030 29.998 11.377 1.00 57.78 288 ARG A O 1
ATOM 2401 N N . ASN A 1 289 ? 14.121 30.330 10.223 1.00 65.81 289 ASN A N 1
ATOM 2402 C CA . ASN A 1 289 ? 13.663 31.509 10.965 1.00 65.81 289 ASN A CA 1
ATOM 2403 C C . ASN A 1 289 ? 14.751 32.593 11.030 1.00 65.81 289 ASN A C 1
ATOM 2405 O O . ASN A 1 289 ? 15.149 33.015 12.111 1.00 65.81 289 ASN A O 1
ATOM 2409 N N . THR A 1 290 ? 15.293 32.982 9.871 1.00 59.38 290 THR A N 1
ATOM 2410 C CA . THR A 1 290 ? 16.346 34.012 9.709 1.00 59.38 290 THR A CA 1
ATOM 2411 C C . THR A 1 290 ? 17.703 33.737 10.376 1.00 59.38 290 THR A C 1
ATOM 2413 O O . THR A 1 290 ? 18.653 34.470 10.124 1.00 59.38 290 THR A O 1
ATOM 2416 N N . ILE A 1 291 ? 17.855 32.643 11.124 1.00 64.25 291 ILE A N 1
ATOM 2417 C CA . ILE A 1 291 ? 19.136 32.220 11.697 1.00 64.25 291 ILE A CA 1
ATOM 2418 C C . ILE A 1 291 ? 19.840 31.310 10.687 1.00 64.25 291 ILE A C 1
ATOM 2420 O O . ILE A 1 291 ? 19.298 30.267 10.309 1.00 64.25 291 ILE A O 1
ATOM 2424 N N . LYS A 1 292 ? 21.035 31.709 10.237 1.00 62.00 292 LYS A N 1
ATOM 2425 C CA . LYS A 1 292 ? 21.911 30.876 9.398 1.00 62.00 292 LYS A CA 1
ATOM 2426 C C . LYS A 1 292 ? 22.680 29.903 10.294 1.00 62.00 292 LYS A C 1
ATOM 2428 O O . LYS A 1 292 ? 23.302 30.341 11.260 1.00 62.00 292 LYS A O 1
ATOM 2433 N N . LYS A 1 293 ? 22.599 28.607 9.990 1.00 54.69 293 LYS A N 1
ATOM 2434 C CA . LYS A 1 293 ? 23.411 27.547 10.602 1.00 54.69 293 LYS A CA 1
ATOM 2435 C C . LYS A 1 293 ? 24.295 26.890 9.556 1.00 54.69 293 LYS A C 1
ATOM 2437 O O . LYS A 1 293 ? 23.821 26.756 8.401 1.00 54.69 293 LYS A O 1
#

Secondary structure (DSSP, 8-state):
---------HHHHHHHHHHHHHHHHHHHHHSHHHHHHHHHHHHHHHHHHHHTTSS--GGGS-HHHHHHHHHHHHHHHHHHHHHHHHHHHHTS----------HHHHHHHHHHHHHHHHHHHHHHHHHHHHHHHHHHHHHHHHHHHHHHHHHHHHHHHHT----HHHHHHHHHHTT-HHHHHHHHHHHHHHHHHHHHHHHHHHH---HHHHHHHHHHT-SHHHHHTTHHHHTTPPPP---TT----TT------HHHHS-HHHHHHHHHHHHSHHHHTTSPPTT---EETTEE-

Sequence (293 aa):
MAKTKKKQTREERLEKKREAERLRYQRIKCDPGKNEQLKEKEKLKYQRKKENGRIKSINDMTEREQRTIRKIWREKTKKHRDHLKLQSIANSPMTPPSSNNDAHSLVIEAENNVALAAKKRSENQRKSRNRLLKKQKDEIERLRNKVKKFQKKLRRVEKQKMTPNSKVVDLMKNNNEEKVEEVKKKLLFSEVVQSQLKKNIELIKNDEEMQIFKKVLSGDIVKKYKVLDQINVKPLTRSPTTEKSLLDMTRKTRKDKIDLKLKKVVAEFLEEDCNSRLCPGKKDSISRNTIKK

Radius of gyration: 41.03 Å; chains: 1; bounding box: 84×58×113 Å

Foldseek 3Di:
DDDDDDDDDPVRVVVVVVVVVVVVVVVQVVDPVSVVVVVVVVVVVVVVCVVVVVDDDLVRDDPVVVVVVVVVVVVVVVVVVVVVVVVVVVPPDDDDDDDDDPVVVVVVVVVVVVVVVVVVVVVVVVVVVVVVVVVVVVVVVVVVVVVVVVVVVVVCVVPDDQDPVSVVVVVVVVPPPVVVVVVVVVVVVLVVVLVVVLVVVVPDDDPLVVLLSLAVCQDPVCVVSVSCVVSVRDRPPDDPPDPDDSNPSDDQDPVNVCDPVNVVVVVVCVVPPVVVVVPDPPPDFDDDPNDTD

pLDDT: mean 78.03, std 13.41, range [39.28, 97.5]

Organism: NCBI:txid144406